Protein 5GOX (pdb70)

Secondary structure (DSSP, 8-state):
-HHHHHHHHHHHHHHHHHHHHHHHHHHHHHHHHHHHHHHHHHHHHHHHS--SSHHHHHHHHHHHHHHHHHHH--HHHHHHHHHHHHHHTTT---B-SSS--B-SSHHHHHHHHHHHHHHTTTHHHHHHHHHHHHHHHHHHHH--TT---HHHHHIIIIIHHHHHHHHHHHHHHHHHH-/-HHHHHHHHHHHHHHHHHHHHHHHHHHHHHHHHHHHHHHHHHHHHHHH-SSS-HHHHHHHHHHHHHHHHHHH--HHHHHHHHHHHHHHTTSS--B-SSS--B-SSHHHHHHHHHHHHHHTSSHHHHHHHHHHHHHHHHHHHH---S---HHHHHIIIIIHHHHHHHHHHHHHHHHHH-

Foldseek 3Di:
DVVVVVVVVVVVLVVLLVVLVVCLVVLVVVLVVLVVVLVVLVVVVCVLPVDPPPPVVLVVLVVVLVVLVVVLVLVVVLVVLVVQLCCLPVVVAQAGPPVRHGPPDVVVSVVVSVVSCVVCVCSVVVNVVSVVVSVVSVVSSVSCVSVVVVSSCCSPPPVNVVSVVVSVVSVVSNVVSD/DVVVVVVVVVVVLVVLLVVLVVVLVVLVVVLVVLVVVLVVLVVLVPVLDPDDDPVVRLVVLVVVLVVLVVVLVLVVLLVVLVVQLCCLPVNPACAGPPVRHHDPDVVSSVVVNVVSCVVNVCSVVVSVVSVVVSVVSVVSSVVVVSVVPVVSVCSVPPVSVVSVVVSVVSVVSNVVSD

InterPro domains:
  IPR004584 DNA repair protein Rad50, eukaryotes [TIGR00606] (2-1312)
  IPR013134 RAD50, zinc hook [PF04423] (660-712)
  IPR013134 RAD50, zinc hook [PS51131] (635-734)
  IPR027417 P-loop containing nucleoside triphosphate hydrolase [G3DSA:3.40.50.300] (3-313)
  IPR027417 P-loop containing nucleoside triphosphate hydrolase [G3DSA:3.40.50.300] (1032-1308)
  IPR027417 P-loop containing nucleoside triphosphate hydrolase [SSF52540] (3-317)
  IPR027417 P-loop containing nucleoside triphosphate hydrolase [SSF52540] (26-1276)
  IPR038729 Rad50/SbcC-type AAA domain [PF13476] (6-227)

Sequence (356 aa):
KEINQTRDRLAKLNKELASSEQNKNHINNELKRKEEQLSSYEDKLFDVCGSQDFESDLDRLKEEIEKSSKQRALAGATAVYSQFITQLTDENQSCCPVCQRVFQTEAELQEVISDLQSKLRLAPDKLKSTESELKKKEKRRDELGLVPRQSIIDLKEKEIPELRNKLQNVNRDIQRLKKEINQTRDRLAKLNKELASSEQNKNHINNELKRKEEQLSSYEDKLFDVCGSQDFESDLDRLKEEIEKSSKQRALAGATAVYSQFITQLTDENQSCCPVCQRVFQTEAELQEVISDLQSKLRLAPDKLKSTESELKKKEKRRDELGLVPRQSIIDLKEKEIPELRNKLQNVNRDIQRLK

Solvent-accessible surface area: 24529 Å² total

Organism: Homo sapiens (NCBI:txid9606)

Structure (mmCIF, N/CA/C/O backbone):
data_5GOX
#
_entry.id   5GOX
#
_cell.length_a   42.180
_cell.length_b   61.972
_cell.length_c   81.540
_cell.angle_alpha   90.00
_cell.angle_beta   99.75
_cell.angle_gamma   90.00
#
_symmetry.space_group_name_H-M   'P 1 21 1'
#
loop_
_entity.id
_entity.type
_entity.pdbx_description
1 polymer 'DNA repair protein RAD50'
2 non-polymer GLYCEROL
3 non-polymer 'ZINC ION'
4 water water
#
loop_
_atom_site.group_PDB
_atom_site.id
_atom_site.type_symbol
_atom_site.label_atom_id
_atom_site.label_alt_id
_atom_site.label_comp_id
_atom_site.label_asym_id
_atom_site.label_entity_id
_atom_site.label_seq_id
_atom_site.pdbx_PDB_ins_code
_atom_site.Cartn_x
_atom_site.Cartn_y
_atom_site.Cartn_z
_atom_site.occupancy
_atom_site.B_iso_or_equiv
_atom_site.auth_seq_id
_atom_site.auth_comp_id
_atom_site.auth_asym_id
_atom_site.auth_atom_id
_atom_site.pdbx_PDB_model_num
ATOM 1 N N . LYS A 1 5 ? -55.004 30.626 -1.956 1.00 132.39 585 LYS A N 1
ATOM 2 C CA . LYS A 1 5 ? -53.766 31.245 -1.494 1.00 141.96 585 LYS A CA 1
ATOM 3 C C . LYS A 1 5 ? -52.802 30.211 -0.895 1.00 131.20 585 LYS A C 1
ATOM 4 O O . LYS A 1 5 ? -51.660 30.541 -0.613 1.00 126.07 585 LYS A O 1
ATOM 10 N N . GLU A 1 6 ? -53.271 28.976 -0.692 1.00 125.61 586 GLU A N 1
ATOM 11 C CA . GLU A 1 6 ? -52.483 27.908 -0.045 1.00 119.81 586 GLU A CA 1
ATOM 12 C C . GLU A 1 6 ? -51.118 27.563 -0.698 1.00 116.81 586 GLU A C 1
ATOM 13 O O . GLU A 1 6 ? -50.101 27.465 0.005 1.00 115.54 586 GLU A O 1
ATOM 19 N N . ILE A 1 7 ? -51.102 27.332 -2.010 1.00 110.67 587 ILE A N 1
ATOM 20 C CA . ILE A 1 7 ? -49.861 27.093 -2.763 1.00 103.12 587 ILE A CA 1
ATOM 21 C C . ILE A 1 7 ? -48.892 28.283 -2.750 1.00 109.78 587 ILE A C 1
ATOM 22 O O . ILE A 1 7 ? -47.683 28.116 -2.628 1.00 89.17 587 ILE A O 1
ATOM 27 N N . ASN A 1 8 ? -49.439 29.484 -2.910 1.00 115.36 588 ASN A N 1
ATOM 28 C CA . ASN A 1 8 ? -48.643 30.703 -2.970 1.00 111.94 588 ASN A CA 1
ATOM 29 C C . ASN A 1 8 ? -47.887 30.921 -1.655 1.00 107.89 588 ASN A C 1
ATOM 30 O O . ASN A 1 8 ? -46.724 31.342 -1.647 1.00 105.11 588 ASN A O 1
ATOM 35 N N . GLN A 1 9 ? -48.565 30.624 -0.547 1.00 105.23 589 GLN A N 1
ATOM 36 C CA . GLN A 1 9 ? -47.989 30.693 0.797 1.00 101.42 589 GLN A CA 1
ATOM 37 C C . GLN A 1 9 ? -46.982 29.572 1.072 1.00 103.56 589 GLN A C 1
ATOM 38 O O . GLN A 1 9 ? -45.988 29.778 1.764 1.00 106.34 589 GLN A O 1
ATOM 44 N N . THR A 1 10 ? -47.270 28.374 0.576 1.00 101.82 590 THR A N 1
ATOM 45 C CA . THR A 1 10 ? -46.394 27.236 0.803 1.00 103.24 590 THR A CA 1
ATOM 46 C C . THR A 1 10 ? -45.081 27.412 0.053 1.00 103.11 590 THR A C 1
ATOM 47 O O . THR A 1 10 ? -44.027 27.032 0.553 1.00 105.06 590 THR A O 1
ATOM 51 N N . ARG A 1 11 ? -45.118 28.038 -1.117 1.00 108.44 591 ARG A N 1
ATOM 52 C CA . ARG A 1 11 ? -43.868 28.399 -1.788 1.00 115.87 591 ARG A CA 1
ATOM 53 C C . ARG A 1 11 ? -43.121 29.460 -0.967 1.00 112.61 591 ARG A C 1
ATOM 54 O O . ARG A 1 11 ? -41.889 29.521 -0.967 1.00 106.73 591 ARG A O 1
ATOM 62 N N . ASP A 1 12 ? -43.889 30.292 -0.275 1.00 111.20 592 ASP A N 1
ATOM 63 C CA . ASP A 1 12 ? -43.364 31.392 0.510 1.00 112.69 592 ASP A CA 1
ATOM 64 C C . ASP A 1 12 ? -42.582 30.865 1.715 1.00 121.72 592 ASP A C 1
ATOM 65 O O . ASP A 1 12 ? -41.428 31.249 1.933 1.00 127.59 592 ASP A O 1
ATOM 70 N N . ARG A 1 13 ? -43.206 29.968 2.477 1.00 122.13 593 ARG A N 1
ATOM 71 C CA . ARG A 1 13 ? -42.527 29.302 3.584 1.00 110.12 593 ARG A CA 1
ATOM 72 C C . ARG A 1 13 ? -41.244 28.680 3.064 1.00 97.03 593 ARG A C 1
ATOM 73 O O . ARG A 1 13 ? -40.192 28.842 3.654 1.00 105.83 593 ARG A O 1
ATOM 81 N N . LEU A 1 14 ? -41.317 28.039 1.908 1.00 90.41 594 LEU A N 1
ATOM 82 C CA . LEU A 1 14 ? -40.157 27.384 1.323 1.00 97.97 594 LEU A CA 1
ATOM 83 C C . LEU A 1 14 ? -39.031 28.352 0.985 1.00 102.31 594 LEU A C 1
ATOM 84 O O . LEU A 1 14 ? -37.862 28.030 1.171 1.00 109.85 594 LEU A O 1
ATOM 89 N N . ALA A 1 15 ? -39.376 29.532 0.481 1.00 97.66 595 ALA A N 1
ATOM 90 C CA . ALA A 1 15 ? -38.351 30.519 0.121 1.00 94.78 595 ALA A CA 1
ATOM 91 C C . ALA A 1 15 ? -37.615 31.029 1.338 1.00 92.40 595 ALA A C 1
ATOM 92 O O . ALA A 1 15 ? -36.386 31.079 1.344 1.00 87.18 595 ALA A O 1
ATOM 94 N N . LYS A 1 16 ? -38.371 31.416 2.363 1.00 98.87 596 LYS A N 1
ATOM 95 C CA . LYS A 1 16 ? -37.787 31.902 3.616 1.00 98.42 596 LYS A CA 1
ATOM 96 C C . LYS A 1 16 ? -36.874 30.877 4.279 1.00 92.30 596 LYS A C 1
ATOM 97 O O . LYS A 1 16 ? -35.814 31.226 4.796 1.00 103.55 596 LYS A O 1
ATOM 103 N N . LEU A 1 17 ? -37.311 29.622 4.286 1.00 90.08 597 LEU A N 1
ATOM 104 C CA . LEU A 1 17 ? -36.563 28.525 4.880 1.00 93.01 597 LEU A CA 1
ATOM 105 C C . LEU A 1 17 ? -35.272 28.278 4.121 1.00 102.42 597 LEU A C 1
ATOM 106 O O . LEU A 1 17 ? -34.201 28.031 4.715 1.00 100.62 597 LEU A O 1
ATOM 111 N N . ASN A 1 18 ? -35.376 28.378 2.801 1.00 95.96 598 ASN A N 1
ATOM 112 C CA . ASN A 1 18 ? -34.212 28.245 1.943 1.00 97.01 598 ASN A CA 1
ATOM 113 C C . ASN A 1 18 ? -33.215 29.397 2.146 1.00 88.90 598 ASN A C 1
ATOM 114 O O . ASN A 1 18 ? -31.998 29.214 2.034 1.00 86.33 598 ASN A O 1
ATOM 119 N N . LYS A 1 19 ? -33.757 30.589 2.384 1.00 92.10 599 LYS A N 1
ATOM 120 C CA . LYS A 1 19 ? -32.972 31.783 2.649 1.00 102.03 599 LYS A CA 1
ATOM 121 C C . LYS A 1 19 ? -32.350 31.717 4.046 1.00 104.77 599 LYS A C 1
ATOM 122 O O . LYS A 1 19 ? -31.277 32.267 4.261 1.00 102.23 599 LYS A O 1
ATOM 128 N N . GLU A 1 20 ? -33.033 31.060 4.988 1.00 107.69 600 GLU A N 1
ATOM 129 C CA . GLU A 1 20 ? -32.454 30.803 6.312 1.00 110.92 600 GLU A CA 1
ATOM 130 C C . GLU A 1 20 ? -31.299 29.810 6.216 1.00 105.63 600 GLU A C 1
ATOM 131 O O . GLU A 1 20 ? -30.228 30.040 6.780 1.00 107.89 600 GLU A O 1
ATOM 137 N N . LEU A 1 21 ? -31.520 28.704 5.509 1.00 94.19 601 LEU A N 1
ATOM 138 C CA . LEU A 1 21 ? -30.474 27.700 5.345 1.00 94.48 601 LEU A CA 1
ATOM 139 C C . LEU A 1 21 ? -29.261 28.243 4.611 1.00 96.51 601 LEU A C 1
ATOM 140 O O . LEU A 1 21 ? -28.123 27.927 4.973 1.00 92.53 601 LEU A O 1
ATOM 145 N N . ALA A 1 22 ? -29.495 29.051 3.578 1.00 93.77 602 ALA A N 1
ATOM 146 C CA . ALA A 1 22 ? -28.378 29.623 2.820 1.00 94.41 602 ALA A CA 1
ATOM 147 C C . ALA A 1 22 ? -27.484 30.495 3.693 1.00 91.89 602 ALA A C 1
ATOM 148 O O . ALA A 1 22 ? -26.253 30.438 3.585 1.00 85.68 602 ALA A O 1
ATOM 150 N N . SER A 1 23 ? -28.099 31.319 4.539 1.00 92.17 603 SER A N 1
ATOM 151 C CA . SER A 1 23 ? -27.327 32.213 5.395 1.00 98.14 603 SER A CA 1
ATOM 152 C C . SER A 1 23 ? -26.694 31.451 6.566 1.00 99.92 603 SER A C 1
ATOM 153 O O . SER A 1 23 ? -25.582 31.763 6.985 1.00 103.71 603 SER A O 1
ATOM 156 N N . SER A 1 24 ? -27.398 30.441 7.073 1.00 96.81 604 SER A N 1
ATOM 157 C CA . SER A 1 24 ? -26.860 29.552 8.093 1.00 87.41 604 SER A CA 1
ATOM 158 C C . SER A 1 24 ? -25.672 28.768 7.570 1.00 96.33 604 SER A C 1
ATOM 159 O O . SER A 1 24 ? -24.618 28.706 8.221 1.00 104.54 604 SER A O 1
ATOM 162 N N . GLU A 1 25 ? -25.834 28.184 6.384 1.00 92.03 605 GLU A N 1
ATOM 163 C CA . GLU A 1 25 ? -24.766 27.396 5.786 1.00 99.95 605 GLU A CA 1
ATOM 164 C C . GLU A 1 25 ? -23.518 28.268 5.645 1.00 107.30 605 GLU A C 1
ATOM 165 O O . GLU A 1 25 ? -22.391 27.816 5.897 1.00 95.82 605 GLU A O 1
ATOM 171 N N . GLN A 1 26 ? -23.749 29.532 5.286 1.00 116.30 606 GLN A N 1
ATOM 172 C CA . GLN A 1 26 ? -22.703 30.544 5.166 1.00 118.61 606 GLN A CA 1
ATOM 173 C C . GLN A 1 26 ? -21.960 30.708 6.471 1.00 110.27 606 GLN A C 1
ATOM 174 O O . GLN A 1 26 ? -20.724 30.752 6.489 1.00 108.22 606 GLN A O 1
ATOM 180 N N . ASN A 1 27 ? -22.713 30.841 7.558 1.00 104.05 607 ASN A N 1
ATOM 181 C CA . ASN A 1 27 ? -22.077 30.965 8.855 1.00 97.98 607 ASN A CA 1
ATOM 182 C C . ASN A 1 27 ? -21.196 29.781 9.112 1.00 84.08 607 ASN A C 1
ATOM 183 O O . ASN A 1 27 ? -20.035 29.970 9.401 1.00 82.09 607 ASN A O 1
ATOM 188 N N . LYS A 1 28 ? -21.719 28.572 8.921 1.00 81.49 608 LYS A N 1
ATOM 189 C CA . LYS A 1 28 ? -20.950 27.351 9.183 1.00 85.83 608 LYS A CA 1
ATOM 190 C C . LYS A 1 28 ? -19.603 27.375 8.486 1.00 93.45 608 LYS A C 1
ATOM 191 O O . LYS A 1 28 ? -18.609 27.000 9.089 1.00 102.62 608 LYS A O 1
ATOM 197 N N . ASN A 1 29 ? -19.565 27.843 7.241 1.00 88.50 609 ASN A N 1
ATOM 198 C CA . ASN A 1 29 ? -18.308 27.979 6.510 1.00 91.82 609 ASN A CA 1
ATOM 199 C C . ASN A 1 29 ? -17.385 29.054 7.087 1.00 92.28 609 ASN A C 1
ATOM 200 O O . ASN A 1 29 ? -16.183 28.827 7.263 1.00 80.04 609 ASN A O 1
ATOM 205 N N . HIS A 1 30 ? -17.947 30.237 7.328 1.00 98.46 610 HIS A N 1
ATOM 206 C CA . HIS A 1 30 ? -17.198 31.343 7.908 1.00 104.04 610 HIS A CA 1
ATOM 207 C C . HIS A 1 30 ? -16.619 30.977 9.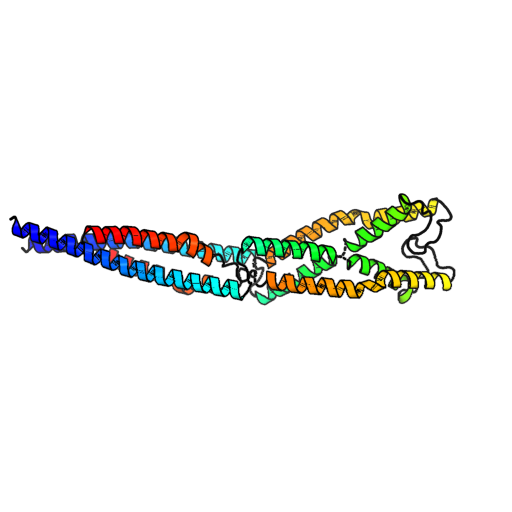275 1.00 103.67 610 HIS A C 1
ATOM 208 O O . HIS A 1 30 ? -15.430 31.197 9.559 1.00 97.86 610 HIS A O 1
ATOM 215 N N . ILE A 1 31 ? -17.485 30.420 10.114 1.00 99.29 611 ILE A N 1
ATOM 216 C CA . ILE A 1 31 ? -17.121 29.985 11.443 1.00 90.46 611 ILE A CA 1
ATOM 217 C C . ILE A 1 31 ? -16.099 28.855 11.374 1.00 97.17 611 ILE A C 1
ATOM 218 O O . ILE A 1 31 ? -15.071 28.893 12.060 1.00 96.79 611 ILE A O 1
ATOM 223 N N . ASN A 1 32 ? -16.368 27.863 10.531 1.00 96.73 612 ASN A N 1
ATOM 224 C CA . ASN A 1 32 ? -15.458 26.738 10.393 1.00 100.28 612 ASN A CA 1
ATOM 225 C C . ASN A 1 32 ? -14.050 27.178 9.976 1.00 105.70 612 ASN A C 1
ATOM 226 O O . ASN A 1 32 ? -13.061 26.679 10.497 1.00 102.08 612 ASN A O 1
ATOM 231 N N . ASN A 1 33 ? -13.969 28.125 9.044 1.00 105.74 613 ASN A N 1
ATOM 232 C CA . ASN A 1 33 ? -12.683 28.615 8.565 1.00 99.75 613 ASN A CA 1
ATOM 233 C C . ASN A 1 33 ? -11.980 29.428 9.649 1.00 95.88 613 ASN A C 1
ATOM 234 O O . ASN A 1 33 ? -10.762 29.544 9.660 1.00 75.81 613 ASN A O 1
ATOM 239 N N . GLU A 1 34 ? -12.760 30.038 10.529 1.00 92.02 614 GLU A N 1
ATOM 240 C CA . GLU A 1 34 ? -12.202 30.769 11.650 1.00 90.80 614 GLU A CA 1
ATOM 241 C C . GLU A 1 34 ? -11.600 29.798 12.662 1.00 90.25 614 GLU A C 1
ATOM 242 O O . GLU A 1 34 ? -10.455 29.959 13.079 1.00 90.99 614 GLU A O 1
ATOM 248 N N . LEU A 1 35 ? -12.361 28.760 12.999 1.00 87.81 615 LEU A N 1
ATOM 249 C CA . LEU A 1 35 ? -11.906 27.692 13.879 1.00 78.84 615 LEU A CA 1
ATOM 250 C C . LEU A 1 35 ? -10.671 26.987 13.313 1.00 84.54 615 LEU A C 1
ATOM 251 O O . LEU A 1 35 ? -9.724 26.698 14.054 1.00 89.47 615 LEU A O 1
ATOM 256 N N . LYS A 1 36 ? -10.667 26.709 12.013 1.00 81.20 616 LYS A N 1
ATOM 257 C CA . LYS A 1 36 ? -9.506 26.072 11.399 1.00 83.69 616 LYS A CA 1
ATOM 258 C C . LYS A 1 36 ? -8.218 26.874 11.625 1.00 83.47 616 LYS A C 1
ATOM 259 O O . LYS A 1 36 ? -7.171 26.291 11.907 1.00 81.96 616 LYS A O 1
ATOM 265 N N . ARG A 1 37 ? -8.297 28.199 11.509 1.00 84.46 617 ARG A N 1
ATOM 266 C CA . ARG A 1 37 ? -7.114 29.044 11.658 1.00 83.63 617 ARG A CA 1
ATOM 267 C C . ARG A 1 37 ? -6.661 29.159 13.111 1.00 84.63 617 ARG A C 1
ATOM 268 O O . ARG A 1 37 ? -5.478 29.068 13.392 1.00 84.03 617 ARG A O 1
ATOM 276 N N . LYS A 1 38 ? -7.608 29.343 14.029 1.00 86.87 618 LYS A N 1
ATOM 277 C CA . LYS A 1 38 ? -7.297 29.478 15.451 1.00 82.04 618 LYS A CA 1
ATOM 278 C C . LYS A 1 38 ? -6.620 28.206 15.960 1.00 82.42 618 LYS A C 1
ATOM 279 O O . LYS A 1 38 ? -5.694 28.265 16.763 1.00 85.33 618 LYS A O 1
ATOM 285 N N . GLU A 1 39 ? -7.094 27.064 15.470 1.00 78.53 619 GLU A N 1
ATOM 286 C CA . GLU A 1 39 ? -6.562 25.761 15.835 1.00 76.85 619 GLU A CA 1
ATOM 287 C C . GLU A 1 39 ? -5.161 25.555 15.302 1.00 79.69 619 GLU A C 1
ATOM 288 O O . GLU A 1 39 ? -4.332 24.956 15.984 1.00 81.93 619 GLU A O 1
ATOM 294 N N . GLU A 1 40 ? -4.912 26.013 14.076 1.00 78.16 620 GLU A N 1
ATOM 295 C CA . GLU A 1 40 ? -3.573 25.920 13.500 1.00 75.44 620 GLU A CA 1
ATOM 296 C C . GLU A 1 40 ? -2.628 26.805 14.282 1.00 72.13 620 GLU A C 1
ATOM 297 O O . GLU A 1 40 ? -1.539 26.389 14.677 1.00 75.43 620 GLU A O 1
ATOM 303 N N . GLN A 1 41 ? -3.094 28.023 14.527 1.00 72.53 621 GLN A N 1
ATOM 304 C CA . GLN A 1 41 ? -2.348 29.030 15.243 1.00 71.78 621 GLN A CA 1
ATOM 305 C C . GLN A 1 41 ? -1.955 28.536 16.638 1.00 75.55 621 GLN A C 1
ATOM 306 O O . GLN A 1 41 ? -0.798 28.659 17.049 1.00 79.01 621 GLN A O 1
ATOM 312 N N . LEU A 1 42 ? -2.920 27.951 17.338 1.00 74.86 622 LEU A N 1
ATOM 313 C CA . LEU A 1 42 ? -2.689 27.389 18.657 1.00 69.83 622 LEU A CA 1
ATOM 314 C C . LEU A 1 42 ? -1.695 26.262 18.518 1.00 76.75 622 LEU A C 1
ATOM 315 O O . LEU A 1 42 ? -0.735 26.158 19.294 1.00 77.87 622 LEU A O 1
ATOM 320 N N . SER A 1 43 ? -1.927 25.429 17.507 1.00 67.97 623 SER A N 1
ATOM 321 C CA . SER A 1 43 ? -1.072 24.279 17.294 1.00 71.69 623 SER A CA 1
ATOM 322 C C . SER A 1 43 ? 0.379 24.696 17.093 1.00 66.66 623 SER A C 1
ATOM 323 O O . SER A 1 43 ? 1.269 24.059 17.631 1.00 66.45 623 SER A O 1
ATOM 326 N N . SER A 1 44 ? 0.614 25.768 16.340 1.00 66.97 624 SER A N 1
ATOM 327 C CA . SER A 1 44 ? 1.979 26.238 16.121 1.00 77.95 624 SER A CA 1
ATOM 328 C C . SER A 1 44 ? 2.644 26.814 17.358 1.00 74.91 624 SER A C 1
ATOM 329 O O . SER A 1 44 ? 3.844 26.642 17.532 1.00 76.00 624 SER A O 1
ATOM 332 N N . TYR A 1 45 ? 1.873 27.521 18.181 1.00 78.46 625 TYR A N 1
ATOM 333 C CA . TYR A 1 45 ? 2.399 28.141 19.393 1.00 71.71 625 TYR A CA 1
ATOM 334 C C . TYR A 1 45 ? 2.821 27.086 20.376 1.00 71.83 625 TYR A C 1
ATOM 335 O O . TYR A 1 45 ? 3.822 27.233 21.060 1.00 68.59 625 TYR A O 1
ATOM 344 N N . GLU A 1 46 ? 2.041 26.021 20.443 1.00 69.15 626 GLU A N 1
ATOM 345 C CA . GLU A 1 46 ? 2.328 24.927 21.344 1.00 71.24 626 GLU A CA 1
ATOM 346 C C . GLU A 1 46 ? 3.569 24.146 20.915 1.00 77.31 626 GLU A C 1
ATOM 347 O O . GLU A 1 46 ? 4.337 23.697 21.756 1.00 70.58 626 GLU A O 1
ATOM 353 N N . ASP A 1 47 ? 3.755 23.998 19.607 1.00 73.80 627 ASP A N 1
ATOM 354 C CA . ASP A 1 47 ? 4.930 23.332 19.072 1.00 69.73 627 ASP A CA 1
ATOM 355 C C . ASP A 1 47 ? 6.171 24.163 19.348 1.00 75.52 627 ASP A C 1
ATOM 356 O O . ASP A 1 47 ? 7.214 23.627 19.721 1.00 65.36 627 ASP A O 1
ATOM 361 N N . LYS A 1 48 ? 6.050 25.475 19.154 1.00 71.64 628 LYS A N 1
ATOM 362 C CA . LYS A 1 48 ? 7.170 26.387 19.317 1.00 73.03 628 LYS A CA 1
ATOM 363 C C . LYS A 1 48 ? 7.626 26.467 20.760 1.00 75.89 628 LYS A C 1
ATOM 364 O O . LYS A 1 48 ? 8.811 26.294 21.048 1.00 81.28 628 LYS A O 1
ATOM 370 N N . LEU A 1 49 ? 6.669 26.679 21.660 1.00 72.21 629 LEU A N 1
ATOM 371 C CA . LEU A 1 49 ? 6.943 26.771 23.083 1.00 68.24 629 LEU A CA 1
ATOM 372 C C . LEU A 1 49 ? 7.606 25.520 23.559 1.00 68.11 629 LEU A C 1
ATOM 373 O O . LEU A 1 49 ? 8.629 25.573 24.239 1.00 69.25 629 LEU A O 1
ATOM 378 N N . PHE A 1 50 ? 7.086 24.392 23.124 1.00 65.17 630 PHE A N 1
ATOM 379 C CA . PHE A 1 50 ? 7.666 23.151 23.551 1.00 65.45 630 PHE A CA 1
ATOM 380 C C . PHE A 1 50 ? 9.065 22.932 22.947 1.00 75.70 630 PHE A C 1
ATOM 381 O O . PHE A 1 50 ? 9.912 22.326 23.582 1.00 75.69 630 PHE A O 1
ATOM 389 N N . ASP A 1 51 ? 9.298 23.387 21.721 1.00 74.64 631 ASP A N 1
ATOM 390 C CA . ASP A 1 51 ? 10.606 23.229 21.093 1.00 70.39 631 ASP A CA 1
ATOM 391 C C . ASP A 1 51 ? 11.669 24.102 21.777 1.00 72.24 631 ASP A C 1
ATOM 392 O O . ASP A 1 51 ? 12.855 23.781 21.745 1.00 68.84 631 ASP A O 1
ATOM 397 N N . VAL A 1 52 ? 11.258 25.211 22.384 1.00 70.05 632 VAL A N 1
ATOM 398 C CA . VAL A 1 52 ? 12.241 26.118 22.935 1.00 71.60 632 VAL A CA 1
ATOM 399 C C . VAL A 1 52 ? 12.602 25.682 24.379 1.00 87.83 632 VAL A C 1
ATOM 400 O O . VAL A 1 52 ? 13.757 25.406 24.700 1.00 78.26 632 VAL A O 1
ATOM 404 N N . CYS A 1 53 ? 11.577 25.556 25.210 1.00 87.18 633 CYS A N 1
ATOM 405 C CA . CYS A 1 53 ? 11.659 25.003 26.551 1.00 81.57 633 CYS A CA 1
ATOM 406 C C . CYS A 1 53 ? 10.794 23.777 26.451 1.00 92.07 633 CYS A C 1
ATOM 407 O O . CYS A 1 53 ? 9.742 23.829 25.829 1.00 114.98 633 CYS A O 1
ATOM 410 N N . GLY A 1 54 ? 11.196 22.657 27.004 1.00 78.27 634 GLY A N 1
ATOM 411 C CA . GLY A 1 54 ? 10.341 21.490 26.864 1.00 62.37 634 GLY A CA 1
ATOM 412 C C . GLY A 1 54 ? 9.393 21.481 28.048 1.00 63.76 634 GLY A C 1
ATOM 413 O O . GLY A 1 54 ? 9.368 20.540 28.817 1.00 70.69 634 GLY A O 1
ATOM 414 N N . SER A 1 55 ? 8.558 22.504 28.169 1.00 65.87 635 SER A N 1
ATOM 415 C CA . SER A 1 55 ? 7.668 22.575 29.321 1.00 63.36 635 SER A CA 1
ATOM 416 C C . SER A 1 55 ? 6.182 22.321 28.953 1.00 70.76 635 SER A C 1
ATOM 417 O O . SER A 1 55 ? 5.626 22.908 28.012 1.00 71.37 635 SER A O 1
ATOM 420 N N . GLN A 1 56 ? 5.585 21.400 29.708 1.00 68.01 636 GLN A N 1
ATOM 421 C CA . GLN A 1 56 ? 4.182 21.043 29.611 1.00 70.26 636 GLN A CA 1
ATOM 422 C C . GLN A 1 56 ? 3.313 21.713 30.699 1.00 78.95 636 GLN A C 1
ATOM 423 O O . GLN A 1 56 ? 2.078 21.694 30.614 1.00 95.29 636 GLN A O 1
ATOM 429 N N . ASP A 1 57 ? 3.946 22.204 31.759 1.00 68.29 637 ASP A N 1
ATOM 430 C CA . ASP A 1 57 ? 3.290 23.075 32.743 1.00 72.03 637 ASP A CA 1
ATOM 431 C C . ASP A 1 57 ? 4.066 24.380 32.821 1.00 75.32 637 ASP A C 1
ATOM 432 O O . ASP A 1 57 ? 5.074 24.440 33.541 1.00 71.68 637 ASP A O 1
ATOM 437 N N . PHE A 1 58 ? 3.594 25.444 32.178 1.00 70.07 638 PHE A N 1
ATOM 438 C CA . PHE A 1 58 ? 4.450 26.630 32.026 1.00 67.81 638 PHE A CA 1
ATOM 439 C C . PHE A 1 58 ? 4.680 27.523 33.268 1.00 63.98 638 PHE A C 1
ATOM 440 O O . PHE A 1 58 ? 5.835 27.858 33.610 1.00 47.65 638 PHE A O 1
ATOM 448 N N . GLU A 1 59 ? 3.597 27.921 33.928 1.00 59.63 639 GLU A N 1
ATOM 449 C CA . GLU A 1 59 ? 3.725 28.851 35.024 1.00 55.08 639 GLU A CA 1
ATOM 450 C C . GLU A 1 59 ? 4.463 28.219 36.210 1.00 74.24 639 GLU A C 1
ATOM 451 O O . GLU A 1 59 ? 5.271 28.875 36.865 1.00 77.20 639 GLU A O 1
ATOM 457 N N . SER A 1 60 ? 4.220 26.933 36.446 1.00 71.48 640 SER A N 1
ATOM 458 C CA . SER A 1 60 ? 4.855 26.222 37.545 1.00 66.80 640 SER A CA 1
ATOM 459 C C . SER A 1 60 ? 6.319 25.933 37.311 1.00 63.20 640 SER A C 1
ATOM 460 O O . SER A 1 60 ? 7.108 26.052 38.224 1.00 60.31 640 SER A O 1
ATOM 463 N N . ASP A 1 61 ? 6.666 25.490 36.108 1.00 58.00 641 ASP A N 1
ATOM 464 C CA . ASP A 1 61 ? 8.046 25.258 35.753 1.00 53.48 641 ASP A CA 1
ATOM 465 C C . ASP A 1 61 ? 8.876 26.544 35.838 1.00 66.20 641 ASP A C 1
ATOM 466 O O . ASP A 1 61 ? 9.987 26.557 36.363 1.00 61.44 641 ASP A O 1
ATOM 471 N N . LEU A 1 62 ? 8.329 27.622 35.299 1.00 62.80 642 LEU A N 1
ATOM 472 C CA . LEU A 1 62 ? 8.992 28.904 35.358 1.00 58.04 642 LEU A CA 1
ATOM 473 C C . LEU A 1 62 ? 9.134 29.391 36.789 1.00 59.99 642 LEU A C 1
ATOM 474 O O . LEU A 1 62 ? 10.176 29.942 37.154 1.00 61.34 642 LEU A O 1
ATOM 479 N N . ASP A 1 63 ? 8.096 29.231 37.602 1.00 51.55 643 ASP A N 1
ATOM 480 C CA . ASP A 1 63 ? 8.192 29.679 38.993 1.00 46.73 643 ASP A CA 1
ATOM 481 C C . ASP A 1 63 ? 9.271 28.867 39.738 1.00 74.05 643 ASP A C 1
ATOM 482 O O . ASP A 1 63 ? 10.053 29.433 40.508 1.00 57.97 643 ASP A O 1
ATOM 487 N N . ARG A 1 64 ? 9.320 27.554 39.495 1.00 75.26 644 ARG A N 1
ATOM 488 C CA . ARG A 1 64 ? 10.276 26.672 40.180 1.00 69.67 644 ARG A CA 1
ATOM 489 C C . ARG A 1 64 ? 11.712 26.940 39.756 1.00 64.28 644 ARG A C 1
ATOM 490 O O . ARG A 1 64 ? 12.628 26.954 40.571 1.00 65.15 644 ARG A O 1
ATOM 498 N N . LEU A 1 65 ? 11.892 27.215 38.478 1.00 57.57 645 LEU A N 1
ATOM 499 C CA . LEU A 1 65 ? 13.188 27.588 37.945 1.00 56.86 645 LEU A CA 1
ATOM 500 C C . LEU A 1 65 ? 13.662 28.870 38.614 1.00 64.41 645 LEU A C 1
ATOM 501 O O . LEU A 1 65 ? 14.817 28.995 39.054 1.00 58.09 645 LEU A O 1
ATOM 506 N N . LYS A 1 66 ? 12.737 29.805 38.755 1.00 55.82 646 LYS A N 1
ATOM 507 C CA . LYS A 1 66 ? 13.067 31.035 39.439 1.00 54.82 646 LYS A CA 1
ATOM 508 C C . LYS A 1 66 ? 13.484 30.773 40.894 1.00 61.46 646 LYS A C 1
ATOM 509 O O . LYS A 1 66 ? 14.386 31.424 41.410 1.00 59.70 646 LYS A O 1
ATOM 515 N N . GLU A 1 67 ? 12.793 29.857 41.570 1.00 59.10 647 GLU A N 1
ATOM 516 C CA . GLU A 1 67 ? 13.149 29.549 42.943 1.00 67.43 647 GLU A CA 1
ATOM 517 C C . GLU A 1 67 ? 14.538 28.938 43.034 1.00 69.08 647 GLU A C 1
ATOM 518 O O . GLU A 1 67 ? 15.325 29.311 43.898 1.00 81.46 647 GLU A O 1
ATOM 524 N N . GLU A 1 68 ? 14.846 28.029 42.119 1.00 65.85 648 GLU A N 1
ATOM 525 C CA . GLU A 1 68 ? 16.156 27.400 42.086 1.00 63.48 648 GLU A CA 1
ATOM 526 C C . GLU A 1 68 ? 17.225 28.452 41.842 1.00 62.60 648 GLU A C 1
ATOM 527 O O . GLU A 1 68 ? 18.287 28.400 42.448 1.00 61.01 648 GLU A O 1
ATOM 533 N N . ILE A 1 69 ? 16.937 29.414 40.972 1.00 55.77 649 ILE A N 1
ATOM 534 C CA . ILE A 1 69 ? 17.908 30.448 40.648 1.00 49.33 649 ILE A CA 1
ATOM 535 C C . ILE A 1 69 ? 18.166 31.258 41.910 1.00 62.27 649 ILE A C 1
ATOM 536 O O . ILE A 1 69 ? 19.303 31.630 42.206 1.00 60.00 649 ILE A O 1
ATOM 541 N N . GLU A 1 70 ? 17.115 31.471 42.689 1.00 56.17 650 GLU A N 1
ATOM 542 C CA . GLU A 1 70 ? 17.239 32.197 43.936 1.00 52.27 650 GLU A CA 1
ATOM 543 C C . GLU A 1 70 ? 18.113 31.456 44.983 1.00 77.40 650 GLU A C 1
ATOM 544 O O . GLU A 1 70 ? 18.952 32.082 45.665 1.00 53.33 650 GLU A O 1
ATOM 550 N N . LYS A 1 71 ? 17.917 30.141 45.121 1.00 73.92 651 LYS A N 1
ATOM 551 C CA . LYS A 1 71 ? 18.677 29.338 46.098 1.00 76.48 651 LYS A CA 1
ATOM 552 C C . LYS A 1 71 ? 20.153 29.248 45.701 1.00 75.43 651 LYS A C 1
ATOM 553 O O . LYS A 1 71 ? 21.039 29.490 46.519 1.00 83.06 651 LYS A O 1
ATOM 559 N N . SER A 1 72 ? 20.392 28.936 44.432 1.00 62.69 652 SER A N 1
ATOM 560 C CA . SER A 1 72 ? 21.721 28.824 43.889 1.00 58.78 652 SER A CA 1
ATOM 561 C C . SER A 1 72 ? 22.478 30.149 43.991 1.00 64.99 652 SER A C 1
ATOM 562 O O . SER A 1 72 ? 23.670 30.175 44.273 1.00 66.07 652 SER A O 1
ATOM 565 N N . SER A 1 73 ? 21.791 31.258 43.775 1.00 58.98 653 SER A N 1
ATOM 566 C CA . SER A 1 73 ? 22.496 32.524 43.727 1.00 61.69 653 SER A CA 1
ATOM 567 C C . SER A 1 73 ? 22.840 32.985 45.138 1.00 62.19 653 SER A C 1
ATOM 568 O O . SER A 1 73 ? 23.823 33.679 45.345 1.00 61.22 653 SER A O 1
ATOM 571 N N . LYS A 1 74 ? 21.966 32.633 46.075 1.00 55.10 654 LYS A N 1
ATOM 572 C CA . LYS A 1 74 ? 22.105 32.879 47.493 1.00 54.72 654 LYS A CA 1
ATOM 573 C C . LYS A 1 74 ? 23.275 32.068 48.034 1.00 72.93 654 LYS A C 1
ATOM 574 O O . LYS A 1 74 ? 24.070 32.553 48.849 1.00 70.71 654 LYS A O 1
ATOM 580 N N . GLN A 1 75 ? 23.391 30.834 47.546 1.00 66.67 655 GLN A N 1
ATOM 581 C CA . GLN A 1 75 ? 24.480 29.963 47.958 1.00 69.24 655 GLN A CA 1
ATOM 582 C C . GLN A 1 75 ? 25.821 30.531 47.519 1.00 67.20 655 GLN A C 1
ATOM 583 O O . GLN A 1 75 ? 26.703 30.778 48.327 1.00 65.31 655 GLN A O 1
ATOM 589 N N . ARG A 1 76 ? 25.917 30.812 46.232 1.00 58.90 656 ARG A N 1
ATOM 590 C CA . ARG A 1 76 ? 27.104 31.353 45.629 1.00 55.30 656 ARG A CA 1
ATOM 591 C C . ARG A 1 76 ? 27.468 32.702 46.235 1.00 70.68 656 ARG A C 1
ATOM 592 O O . ARG A 1 76 ? 28.655 33.027 46.391 1.00 72.82 656 ARG A O 1
ATOM 600 N N . ALA A 1 77 ? 26.457 33.490 46.579 1.00 65.50 657 ALA A N 1
ATOM 601 C CA . ALA A 1 77 ? 26.714 34.801 47.186 1.00 60.72 657 ALA A CA 1
ATOM 602 C C . ALA A 1 77 ? 27.545 34.653 48.462 1.00 66.72 657 ALA A C 1
ATOM 603 O O . ALA A 1 77 ? 28.447 35.445 48.724 1.00 65.61 657 ALA A O 1
ATOM 613 N N . LEU A 1 79 ? 29.321 31.926 49.552 1.00 65.75 659 LEU A N 1
ATOM 614 C CA . LEU A 1 79 ? 30.601 31.404 49.111 1.00 58.04 659 LEU A CA 1
ATOM 615 C C . LEU A 1 79 ? 31.577 32.466 48.594 1.00 55.03 659 LEU A C 1
ATOM 616 O O . LEU A 1 79 ? 32.749 32.491 48.993 1.00 72.68 659 LEU A O 1
ATOM 621 N N . ALA A 1 80 ? 31.114 33.316 47.693 1.00 55.82 660 ALA A N 1
ATOM 622 C CA . ALA A 1 80 ? 31.969 34.333 47.092 1.00 57.37 660 ALA A CA 1
ATOM 623 C C . ALA A 1 80 ? 32.386 35.394 48.103 1.00 68.96 660 ALA A C 1
ATOM 624 O O . ALA A 1 80 ? 33.516 35.873 48.075 1.00 70.52 660 ALA A O 1
ATOM 626 N N . GLY A 1 81 ? 31.432 35.817 48.926 1.00 68.96 661 GLY A N 1
ATOM 627 C CA . GLY A 1 81 ? 31.668 36.816 49.945 1.00 64.79 661 GLY A CA 1
ATOM 628 C C . GLY A 1 81 ? 32.707 36.312 50.933 1.00 67.77 661 GLY A C 1
ATOM 629 O O . GLY A 1 81 ? 33.714 36.985 51.239 1.00 56.19 661 GLY A O 1
ATOM 630 N N . ALA A 1 82 ? 32.484 35.093 51.396 1.00 62.35 662 ALA A N 1
ATOM 631 C CA . ALA A 1 82 ? 33.319 34.524 52.425 1.00 69.00 662 ALA A CA 1
ATOM 632 C C . ALA A 1 82 ? 34.740 34.392 51.876 1.00 81.11 662 ALA A C 1
ATOM 633 O O . ALA A 1 82 ? 35.713 34.734 52.552 1.00 86.00 662 ALA A O 1
ATOM 635 N N . THR A 1 83 ? 34.836 33.962 50.622 1.00 75.67 663 THR A N 1
ATOM 636 C CA . THR A 1 83 ? 36.107 33.880 49.917 1.00 72.31 663 THR A CA 1
ATOM 637 C C . THR A 1 83 ? 36.767 35.260 49.871 1.00 74.40 663 THR A C 1
ATOM 638 O O . THR A 1 83 ? 37.963 35.419 50.189 1.00 79.10 663 THR A O 1
ATOM 642 N N . ALA A 1 84 ? 35.981 36.268 49.515 1.00 57.50 664 ALA A N 1
ATOM 643 C CA . ALA A 1 84 ? 36.516 37.622 49.446 1.00 59.26 664 ALA A CA 1
ATOM 644 C C . ALA A 1 84 ? 37.075 38.096 50.790 1.00 67.84 664 ALA A C 1
ATOM 645 O O . ALA A 1 84 ? 38.042 38.841 50.831 1.00 59.87 664 ALA A O 1
ATOM 647 N N . VAL A 1 85 ? 36.414 37.721 51.878 1.00 60.97 665 VAL A N 1
ATOM 648 C CA . VAL A 1 85 ? 36.790 38.191 53.185 1.00 65.22 665 VAL A CA 1
ATOM 649 C C . VAL A 1 85 ? 38.186 37.659 53.530 1.00 77.19 665 VAL A C 1
ATOM 650 O O . VAL A 1 85 ? 39.104 38.426 53.834 1.00 74.02 665 VAL A O 1
ATOM 654 N N . TYR A 1 86 ? 38.335 36.342 53.432 1.00 68.55 666 TYR A N 1
ATOM 655 C CA . TYR A 1 86 ? 39.612 35.676 53.637 1.00 71.78 666 TYR A CA 1
ATOM 656 C C . TYR A 1 86 ? 40.676 36.106 52.641 1.00 77.38 666 TYR A C 1
ATOM 657 O O . TYR A 1 86 ? 41.841 36.268 52.998 1.00 81.72 666 TYR A O 1
ATOM 666 N N . SER A 1 87 ? 40.280 36.262 51.386 1.00 79.69 667 SER A N 1
ATOM 667 C CA . SER A 1 87 ? 41.196 36.749 50.369 1.00 83.00 667 SER A CA 1
ATOM 668 C C . SER A 1 87 ? 41.786 38.080 50.797 1.00 87.12 667 SER A C 1
ATOM 669 O O . SER A 1 87 ? 43.002 38.311 50.686 1.00 88.40 667 SER A O 1
ATOM 672 N N . GLN A 1 88 ? 40.916 38.935 51.328 1.00 81.37 668 GLN A N 1
ATOM 673 C CA . GLN A 1 88 ? 41.328 40.244 51.819 1.00 80.18 668 GLN A CA 1
ATOM 674 C C . GLN A 1 88 ? 42.333 40.119 52.977 1.00 82.64 668 GLN A C 1
ATOM 675 O O . GLN A 1 88 ? 43.300 40.861 53.047 1.00 81.67 668 GLN A O 1
ATOM 681 N N . PHE A 1 89 ? 42.084 39.169 53.873 1.00 73.15 669 PHE A N 1
ATOM 682 C CA . PHE A 1 89 ? 42.944 38.911 54.995 1.00 87.41 669 PHE A CA 1
ATOM 683 C C . PHE A 1 89 ? 44.369 38.657 54.536 1.00 87.96 669 PHE A C 1
ATOM 684 O O . PHE A 1 89 ? 45.306 39.303 55.007 1.00 75.40 669 PHE A O 1
ATOM 692 N N . ILE A 1 90 ? 44.498 37.725 53.597 1.00 86.41 670 ILE A N 1
ATOM 693 C CA . ILE A 1 90 ? 45.769 37.340 53.006 1.00 84.53 670 ILE A CA 1
ATOM 694 C C . ILE A 1 90 ? 46.500 38.511 52.369 1.00 91.95 670 ILE A C 1
ATOM 695 O O . ILE A 1 90 ? 47.712 38.680 52.567 1.00 105.30 670 ILE A O 1
ATOM 700 N N . THR A 1 91 ? 45.766 39.328 51.621 1.00 90.11 671 THR A N 1
ATOM 701 C CA . THR A 1 91 ? 46.362 40.475 50.943 1.00 99.48 671 THR A CA 1
ATOM 702 C C . THR A 1 91 ? 46.775 41.534 51.972 1.00 108.29 671 THR A C 1
ATOM 703 O O . THR A 1 91 ? 47.700 42.304 51.727 1.00 117.66 671 THR A O 1
ATOM 707 N N . GLN A 1 92 ? 46.137 41.546 53.140 1.00 106.48 672 GLN A N 1
ATOM 708 C CA . GLN A 1 92 ? 46.556 42.470 54.195 1.00 112.41 672 GLN A CA 1
ATOM 709 C C . GLN A 1 92 ? 47.909 42.071 54.787 1.00 122.30 672 GLN A C 1
ATOM 710 O O . GLN A 1 92 ? 48.757 42.922 55.067 1.00 131.62 672 GLN A O 1
ATOM 716 N N . LEU A 1 93 ? 48.121 40.772 54.961 1.00 117.58 673 LEU A N 1
ATOM 717 C CA . LEU A 1 93 ? 49.345 40.295 55.589 1.00 119.41 673 LEU A CA 1
ATOM 718 C C . LEU A 1 93 ? 50.504 40.338 54.620 1.00 124.29 673 LEU A C 1
ATOM 719 O O . LEU A 1 93 ? 51.662 40.352 55.034 1.00 136.94 673 LEU A O 1
ATOM 724 N N . THR A 1 94 ? 50.191 40.364 53.328 1.00 117.90 674 THR A N 1
ATOM 725 C CA . THR A 1 94 ? 51.233 40.326 52.314 1.00 120.08 674 THR A CA 1
ATOM 726 C C . THR A 1 94 ? 51.455 41.646 51.574 1.00 130.17 674 THR A C 1
ATOM 727 O O . THR A 1 94 ? 52.379 42.403 51.890 1.00 135.69 674 THR A O 1
ATOM 731 N N . ASP A 1 95 ? 50.580 41.926 50.613 1.00 132.60 675 ASP A N 1
ATOM 732 C CA . ASP A 1 95 ? 50.788 43.014 49.666 1.00 138.82 675 ASP A CA 1
ATOM 733 C C . ASP A 1 95 ? 50.857 44.370 50.368 1.00 149.12 675 ASP A C 1
ATOM 734 O O . ASP A 1 95 ? 51.555 45.285 49.916 1.00 155.84 675 ASP A O 1
ATOM 739 N N . GLU A 1 96 ? 50.142 44.486 51.483 1.00 147.59 676 GLU A N 1
ATOM 740 C CA . GLU A 1 96 ? 50.154 45.706 52.286 1.00 148.87 676 GLU A CA 1
ATOM 741 C C . GLU A 1 96 ? 51.295 45.785 53.297 1.00 148.82 676 GLU A C 1
ATOM 742 O O . GLU A 1 96 ? 51.350 46.740 54.066 1.00 151.60 676 GLU A O 1
ATOM 748 N N . ASN A 1 97 ? 52.189 44.792 53.295 1.00 154.25 677 ASN A N 1
ATOM 749 C CA . ASN A 1 97 ? 53.312 44.698 54.255 1.00 159.18 677 ASN A CA 1
ATOM 750 C C . ASN A 1 97 ? 52.959 44.840 55.727 1.00 158.04 677 ASN A C 1
ATOM 751 O O . ASN A 1 97 ? 53.803 45.223 56.540 1.00 157.93 677 ASN A O 1
ATOM 756 N N . GLN A 1 98 ? 51.711 44.546 56.065 1.00 151.54 678 GLN A N 1
ATOM 757 C CA . GLN A 1 98 ? 51.263 44.638 57.445 1.00 149.17 678 GLN A CA 1
ATOM 758 C C . GLN A 1 98 ? 51.841 43.485 58.245 1.00 145.47 678 GLN A C 1
ATOM 759 O O . GLN A 1 98 ? 51.731 42.331 57.833 1.00 148.36 678 GLN A O 1
ATOM 765 N N . SER A 1 99 ? 52.482 43.795 59.369 1.00 137.24 679 SER A N 1
ATOM 766 C CA . SER A 1 99 ? 52.953 42.738 60.251 1.00 131.66 679 SER A CA 1
ATOM 767 C C . SER A 1 99 ? 52.003 42.532 61.439 1.00 126.68 679 SER A C 1
ATOM 768 O O . SER A 1 99 ? 52.440 42.062 62.500 1.00 127.76 679 SER A O 1
ATOM 771 N N . CYS A 1 100 ? 50.732 42.929 61.292 1.00 115.67 680 CYS A N 1
ATOM 772 C CA . CYS A 1 100 ? 49.735 42.661 62.339 1.00 106.00 680 CYS A CA 1
ATOM 773 C C . CYS A 1 100 ? 48.607 41.726 61.872 1.00 119.34 680 CYS A C 1
ATOM 774 O O . CYS A 1 100 ? 48.410 41.526 60.676 1.00 126.87 680 CYS A O 1
ATOM 777 N N . CYS A 1 101 ? 47.844 41.190 62.822 1.00 115.16 681 CYS A N 1
ATOM 778 C CA . CYS A 1 101 ? 46.726 40.299 62.516 1.00 96.48 681 CYS A CA 1
ATOM 779 C C . CYS A 1 101 ? 45.508 41.125 62.077 1.00 91.37 681 CYS A C 1
ATOM 780 O O . CYS A 1 101 ? 45.334 42.242 62.546 1.00 98.30 681 CYS A O 1
ATOM 783 N N . PRO A 1 102 ? 44.652 40.591 61.183 1.00 83.52 682 PRO A N 1
ATOM 784 C CA . PRO A 1 102 ? 43.517 41.453 60.784 1.00 86.58 682 PRO A CA 1
ATOM 785 C C . PRO A 1 102 ? 42.345 41.401 61.751 1.00 90.47 682 PRO A C 1
ATOM 786 O O . PRO A 1 102 ? 41.576 42.360 61.804 1.00 93.89 682 PRO A O 1
ATOM 790 N N . VAL A 1 103 ? 42.237 40.323 62.523 1.00 87.19 683 VAL A N 1
ATOM 791 C CA . VAL A 1 103 ? 41.145 40.170 63.471 1.00 83.93 683 VAL A CA 1
ATOM 792 C C . VAL A 1 103 ? 41.469 40.761 64.831 1.00 93.61 683 VAL A C 1
ATOM 793 O O . VAL A 1 103 ? 40.765 41.648 65.313 1.00 94.10 683 VAL A O 1
ATOM 797 N N . CYS A 1 104 ? 42.546 40.286 65.441 1.00 102.05 684 CYS A N 1
ATOM 798 C CA . CYS A 1 104 ? 42.884 40.729 66.776 1.00 107.12 684 CYS A CA 1
ATOM 799 C C . CYS A 1 104 ? 43.909 41.849 66.726 1.00 112.49 684 CYS A C 1
ATOM 800 O O . CYS A 1 104 ? 44.352 42.339 67.765 1.00 113.86 684 CYS A O 1
ATOM 803 N N . GLN A 1 105 ? 44.315 42.213 65.512 1.00 108.30 685 GLN A N 1
ATOM 804 C CA . GLN A 1 105 ? 45.231 43.336 65.276 1.00 107.55 685 GLN A CA 1
ATOM 805 C C . GLN A 1 105 ? 46.566 43.241 66.017 1.00 113.07 685 GLN A C 1
ATOM 806 O O . GLN A 1 105 ? 47.304 44.223 66.116 1.00 115.63 685 GLN A O 1
ATOM 812 N N . ARG A 1 106 ? 46.873 42.062 66.542 1.00 110.62 686 ARG A N 1
ATOM 813 C CA . ARG A 1 106 ? 48.143 41.855 67.225 1.00 117.74 686 ARG A CA 1
ATOM 814 C C . ARG A 1 106 ? 49.300 41.677 66.232 1.00 112.23 686 ARG A C 1
ATOM 815 O O . ARG A 1 106 ? 49.228 40.838 65.327 1.00 106.28 686 ARG A O 1
ATOM 823 N N . VAL A 1 107 ? 50.351 42.478 66.408 1.00 113.49 687 VAL A N 1
ATOM 824 C CA . VAL A 1 107 ? 51.599 42.381 65.637 1.00 120.12 687 VAL A CA 1
ATOM 825 C C . VAL A 1 107 ? 52.245 40.984 65.561 1.00 125.78 687 VAL A C 1
ATOM 826 O O . VAL A 1 107 ? 52.224 40.216 66.534 1.00 127.48 687 VAL A O 1
ATOM 830 N N . PHE A 1 108 ? 52.823 40.662 64.400 1.00 127.43 688 PHE A N 1
ATOM 831 C CA . PHE A 1 108 ? 53.576 39.422 64.237 1.00 121.80 688 PHE A CA 1
ATOM 832 C C . PHE A 1 108 ? 55.047 39.604 64.642 1.00 130.99 688 PHE A C 1
ATOM 833 O O . PHE A 1 108 ? 55.812 40.370 64.049 1.00 129.15 688 PHE A O 1
ATOM 841 N N . GLN A 1 109 ? 55.424 38.886 65.685 1.00 135.45 689 GLN A N 1
ATOM 842 C CA . GLN A 1 109 ? 56.728 39.036 66.288 1.00 159.42 689 GLN A CA 1
ATOM 843 C C . GLN A 1 109 ? 57.792 38.427 65.401 1.00 167.05 689 GLN A C 1
ATOM 844 O O . GLN A 1 109 ? 58.904 38.956 65.275 1.00 173.08 689 GLN A O 1
ATOM 850 N N . THR A 1 110 ? 57.448 37.275 64.837 1.00 157.77 690 THR A N 1
ATOM 851 C CA . THR A 1 110 ? 58.309 36.587 63.895 1.00 151.45 690 THR A CA 1
ATOM 852 C C . THR A 1 110 ? 57.666 36.450 62.538 1.00 144.70 690 THR A C 1
ATOM 853 O O . THR A 1 110 ? 56.440 36.408 62.425 1.00 144.07 690 THR A O 1
ATOM 857 N N . GLU A 1 111 ? 58.495 36.414 61.503 1.00 141.08 691 GLU A N 1
ATOM 858 C CA . GLU A 1 111 ? 58.013 36.102 60.164 1.00 136.26 691 GLU A CA 1
ATOM 859 C C . GLU A 1 111 ? 57.512 34.657 60.089 1.00 128.67 691 GLU A C 1
ATOM 860 O O . GLU A 1 111 ? 56.672 34.336 59.243 1.00 121.64 691 GLU A O 1
ATOM 866 N N . ALA A 1 112 ? 58.043 33.788 60.956 1.00 117.90 692 ALA A N 1
ATOM 867 C CA . ALA A 1 112 ? 57.604 32.393 60.989 1.00 119.10 692 ALA A CA 1
ATOM 868 C C . ALA A 1 112 ? 56.103 32.299 61.233 1.00 123.23 692 ALA A C 1
ATOM 869 O O . ALA A 1 112 ? 55.390 31.688 60.433 1.00 114.42 692 ALA A O 1
ATOM 871 N N . GLU A 1 113 ? 55.634 32.953 62.300 1.00 127.05 693 GLU A N 1
ATOM 872 C CA . GLU A 1 113 ? 54.203 33.016 62.618 1.00 120.99 693 GLU A CA 1
ATOM 873 C C . GLU A 1 113 ? 53.403 33.532 61.454 1.00 111.71 693 GLU A C 1
ATOM 874 O O . GLU A 1 113 ? 52.484 32.858 60.989 1.00 104.94 693 GLU A O 1
ATOM 880 N N . LEU A 1 114 ? 53.776 34.725 60.991 1.00 111.87 694 LEU A N 1
ATOM 881 C CA . LEU A 1 114 ? 53.082 35.403 59.900 1.00 111.45 694 LEU 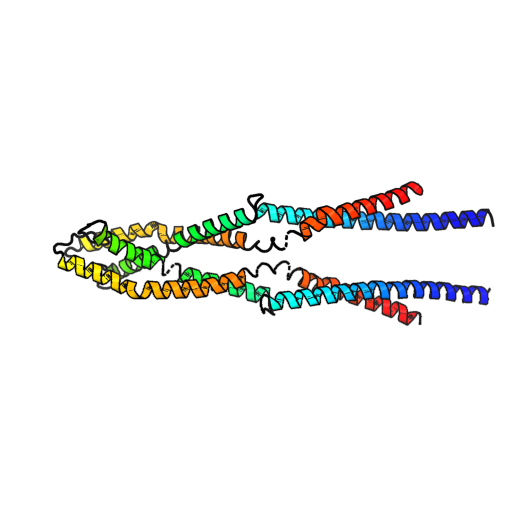A CA 1
ATOM 882 C C . LEU A 1 114 ? 52.875 34.466 58.729 1.00 108.57 694 LEU A C 1
ATOM 883 O O . LEU A 1 114 ? 51.799 34.424 58.144 1.00 107.18 694 LEU A O 1
ATOM 888 N N . GLN A 1 115 ? 53.909 33.689 58.431 1.00 117.83 695 GLN A N 1
ATOM 889 C CA . GLN A 1 115 ? 53.892 32.777 57.306 1.00 125.45 695 GLN A CA 1
ATOM 890 C C . GLN A 1 115 ? 52.878 31.661 57.572 1.00 125.32 695 GLN A C 1
ATOM 891 O O . GLN A 1 115 ? 52.072 31.312 56.691 1.00 127.41 695 GLN A O 1
ATOM 897 N N . GLU A 1 116 ? 52.893 31.136 58.801 1.00 118.46 696 GLU A N 1
ATOM 898 C CA . GLU A 1 116 ? 51.980 30.061 59.194 1.00 105.87 696 GLU A CA 1
ATOM 899 C C . GLU A 1 116 ? 50.534 30.486 58.977 1.00 92.89 696 GLU A C 1
ATOM 900 O O . GLU A 1 116 ? 49.712 29.697 58.550 1.00 82.39 696 GLU A O 1
ATOM 906 N N . VAL A 1 117 ? 50.252 31.743 59.312 1.00 92.20 697 VAL A N 1
ATOM 907 C CA . VAL A 1 117 ? 48.927 32.321 59.207 1.00 86.11 697 VAL A CA 1
ATOM 908 C C . VAL A 1 117 ? 48.527 32.529 57.762 1.00 90.74 697 VAL A C 1
ATOM 909 O O . VAL A 1 117 ? 47.414 32.191 57.354 1.00 84.93 697 VAL A O 1
ATOM 913 N N . ILE A 1 118 ? 49.448 33.095 56.991 1.00 93.93 698 ILE A N 1
ATOM 914 C CA . ILE A 1 118 ? 49.235 33.275 55.565 1.00 95.45 698 ILE A CA 1
ATOM 915 C C . ILE A 1 118 ? 48.910 31.917 54.974 1.00 95.44 698 ILE A C 1
ATOM 916 O O . ILE A 1 118 ? 47.906 31.739 54.307 1.00 86.10 698 ILE A O 1
ATOM 921 N N . SER A 1 119 ? 49.761 30.949 55.285 1.00 109.34 699 SER A N 1
ATOM 922 C CA . SER A 1 119 ? 49.613 29.597 54.778 1.00 108.24 699 SER A CA 1
ATOM 923 C C . SER A 1 119 ? 48.287 29.020 55.264 1.00 104.06 699 SER A C 1
ATOM 924 O O . SER A 1 119 ? 47.608 28.280 54.542 1.00 97.90 699 SER A O 1
ATOM 927 N N . ASP A 1 120 ? 47.893 29.389 56.480 1.00 102.82 700 ASP A N 1
ATOM 928 C CA . ASP A 1 120 ? 46.677 28.830 57.046 1.00 103.41 700 ASP A CA 1
ATOM 929 C C . ASP A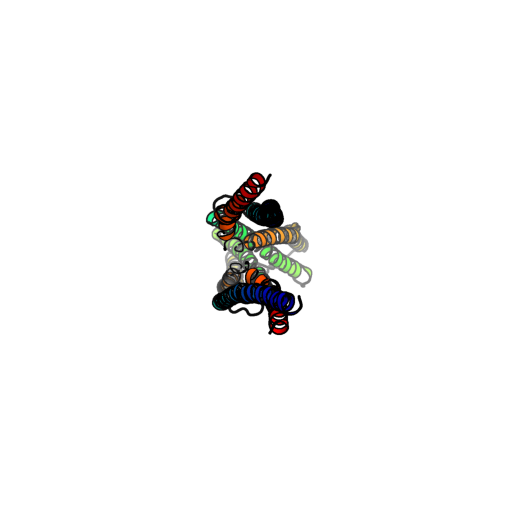 1 120 ? 45.445 29.349 56.320 1.00 89.01 700 ASP A C 1
ATOM 930 O O . ASP A 1 120 ? 44.502 28.594 56.092 1.00 85.70 700 ASP A O 1
ATOM 935 N N . LEU A 1 121 ? 45.439 30.636 55.982 1.00 82.92 701 LEU A N 1
ATOM 936 C CA . LEU A 1 121 ? 44.297 31.216 55.277 1.00 83.73 701 LEU A CA 1
ATOM 937 C C . LEU A 1 121 ? 44.159 30.630 53.867 1.00 82.78 701 LEU A C 1
ATOM 938 O O . LEU A 1 121 ? 43.063 30.290 53.443 1.00 85.54 701 LEU A O 1
ATOM 943 N N . GLN A 1 122 ? 45.270 30.484 53.158 1.00 80.94 702 GLN A N 1
ATOM 944 C CA . GLN A 1 122 ? 45.232 29.964 51.796 1.00 83.25 702 GLN A CA 1
ATOM 945 C C . GLN A 1 122 ? 44.614 28.586 51.680 1.00 84.52 702 GLN A C 1
ATOM 946 O O . GLN A 1 122 ? 43.853 28.306 50.746 1.00 89.82 702 GLN A O 1
ATOM 952 N N . SER A 1 123 ? 44.889 27.731 52.648 1.00 80.27 703 SER A N 1
ATOM 953 C CA . SER A 1 123 ? 44.386 26.370 52.554 1.00 93.60 703 SER A CA 1
ATOM 954 C C . SER A 1 123 ? 42.876 26.349 52.799 1.00 91.86 703 SER A C 1
ATOM 955 O O . SER A 1 123 ? 42.172 25.479 52.277 1.00 86.32 703 SER A O 1
ATOM 958 N N . LYS A 1 124 ? 42.387 27.297 53.600 1.00 86.45 704 LYS A N 1
ATOM 959 C CA . LYS A 1 124 ? 40.960 27.397 53.873 1.00 77.82 704 LYS A CA 1
ATOM 960 C C . LYS A 1 124 ? 40.265 27.706 52.575 1.00 79.55 704 LYS A C 1
ATOM 961 O O . LYS A 1 124 ? 39.146 27.263 52.346 1.00 78.25 704 LYS A O 1
ATOM 967 N N . LEU A 1 125 ? 40.954 28.462 51.722 1.00 85.00 705 LEU A N 1
ATOM 968 C CA . LEU A 1 125 ? 40.443 28.842 50.406 1.00 82.59 705 LEU A CA 1
ATOM 969 C C . LEU A 1 125 ? 40.805 27.914 49.241 1.00 82.56 705 LEU A C 1
ATOM 970 O O . LEU A 1 125 ? 40.598 28.281 48.089 1.00 81.45 705 LEU A O 1
ATOM 975 N N . ARG A 1 126 ? 41.373 26.743 49.505 1.00 84.24 706 ARG A N 1
ATOM 976 C CA . ARG A 1 126 ? 41.990 26.013 48.397 1.00 90.10 706 ARG A CA 1
ATOM 977 C C . ARG A 1 126 ? 40.907 25.433 47.463 1.00 90.34 706 ARG A C 1
ATOM 978 O O . ARG A 1 126 ? 41.121 25.310 46.251 1.00 86.20 706 ARG A O 1
ATOM 986 N N . LEU A 1 127 ? 39.729 25.152 48.022 1.00 87.13 707 LEU A N 1
ATOM 987 C CA . LEU A 1 127 ? 38.656 24.529 47.269 1.00 76.72 707 LEU A CA 1
ATOM 988 C C . LEU A 1 127 ? 37.727 25.556 46.647 1.00 81.80 707 LEU A C 1
ATOM 989 O O . LEU A 1 127 ? 36.807 25.191 45.920 1.00 75.32 707 LEU A O 1
ATOM 994 N N . ALA A 1 128 ? 37.959 26.831 46.954 1.00 91.07 708 ALA A N 1
ATOM 995 C CA . ALA A 1 128 ? 37.045 27.903 46.548 1.00 81.43 708 ALA A CA 1
ATOM 996 C C . ALA A 1 128 ? 36.884 28.039 45.032 1.00 85.46 708 ALA A C 1
ATOM 997 O O . ALA A 1 128 ? 35.746 28.040 44.546 1.00 80.46 708 ALA A O 1
ATOM 999 N N . PRO A 1 129 ? 38.010 28.141 44.278 1.00 84.03 709 PRO A N 1
ATOM 1000 C CA . PRO A 1 129 ? 37.835 28.389 42.840 1.00 77.87 709 PRO A CA 1
ATOM 1001 C C . PRO A 1 129 ? 36.994 27.326 42.149 1.00 79.56 709 PRO A C 1
ATOM 1002 O O . PRO A 1 129 ? 36.167 27.632 41.282 1.00 76.97 709 PRO A O 1
ATOM 1006 N N . ASP A 1 130 ? 37.183 26.091 42.565 1.00 79.18 710 ASP A N 1
ATOM 1007 C CA . ASP A 1 130 ? 36.465 24.992 41.970 1.00 85.17 710 ASP A CA 1
ATOM 1008 C C . ASP A 1 130 ? 34.973 25.085 42.268 1.00 79.19 710 ASP A C 1
ATOM 1009 O O . ASP A 1 130 ? 34.152 24.844 41.388 1.00 68.70 710 ASP A O 1
ATOM 1014 N N . LYS A 1 131 ? 34.627 25.448 43.499 1.00 71.12 711 LYS A N 1
ATOM 1015 C CA . LYS A 1 131 ? 33.230 25.512 43.871 1.00 74.78 711 LYS A CA 1
ATOM 1016 C C . LYS A 1 131 ? 32.551 26.672 43.167 1.00 76.29 711 LYS A C 1
ATOM 1017 O O . LYS A 1 131 ? 31.405 26.562 42.708 1.00 68.24 711 LYS A O 1
ATOM 1023 N N . LEU A 1 132 ? 33.273 27.783 43.092 1.00 76.03 712 LEU A N 1
ATOM 1024 C CA . LEU A 1 132 ? 32.781 28.996 42.465 1.00 70.97 712 LEU A CA 1
ATOM 1025 C C . LEU A 1 132 ? 32.533 28.828 40.981 1.00 79.24 712 LEU A C 1
ATOM 1026 O O . LEU A 1 132 ? 31.564 29.372 40.433 1.00 71.75 712 LEU A O 1
ATOM 1031 N N . LYS A 1 133 ? 33.433 28.113 40.318 1.00 75.87 713 LYS A N 1
ATOM 1032 C CA . LYS A 1 133 ? 33.240 27.863 38.905 1.00 79.58 713 LYS A CA 1
ATOM 1033 C C . LYS A 1 133 ? 32.038 26.931 38.720 1.00 79.90 713 LYS A C 1
ATOM 1034 O O . LYS A 1 133 ? 31.185 27.191 37.878 1.00 78.42 713 LYS A O 1
ATOM 1040 N N . SER A 1 134 ? 31.951 25.876 39.526 1.00 74.27 714 SER A N 1
ATOM 1041 C CA . SER A 1 134 ? 30.832 24.933 39.432 1.00 79.14 714 SER A CA 1
ATOM 1042 C C . SER A 1 134 ? 29.482 25.606 39.647 1.00 72.51 714 SER A C 1
ATOM 1043 O O . SER A 1 134 ? 28.545 25.427 38.880 1.00 69.54 714 SER A O 1
ATOM 1046 N N . THR A 1 135 ? 29.398 26.390 40.709 1.00 71.34 715 THR A N 1
ATOM 1047 C CA . THR A 1 135 ? 28.159 27.034 41.056 1.00 72.89 715 THR A CA 1
ATOM 1048 C C . THR A 1 135 ? 27.722 28.045 39.997 1.00 79.99 715 THR A C 1
ATOM 1049 O O . THR A 1 135 ? 26.537 28.100 39.650 1.00 67.37 715 THR A O 1
ATOM 1053 N N . GLU A 1 136 ? 28.668 28.832 39.479 1.00 79.13 716 GLU A N 1
ATOM 1054 C CA . GLU A 1 136 ? 28.321 29.801 38.444 1.00 85.29 716 GLU A CA 1
ATOM 1055 C C . GLU A 1 136 ? 27.884 29.119 37.139 1.00 81.21 716 GLU A C 1
ATOM 1056 O O . GLU A 1 136 ? 27.049 29.657 36.424 1.00 68.94 716 GLU A O 1
ATOM 1062 N N . SER A 1 137 ? 28.463 27.958 36.829 1.00 75.74 717 SER A N 1
ATOM 1063 C CA . SER A 1 137 ? 28.070 27.165 35.672 1.00 72.24 717 SER A CA 1
ATOM 1064 C C . SER A 1 137 ? 26.647 26.622 35.729 1.00 81.71 717 SER A C 1
ATOM 1065 O O . SER A 1 137 ? 25.914 26.675 34.739 1.00 80.35 717 SER A O 1
ATOM 1068 N N . GLU A 1 138 ? 26.283 26.042 36.868 1.00 78.85 718 GLU A N 1
ATOM 1069 C CA . GLU A 1 138 ? 24.941 25.506 37.048 1.00 73.92 718 GLU A CA 1
ATOM 1070 C C . GLU A 1 138 ? 23.950 26.644 36.978 1.00 70.72 718 GLU A C 1
ATOM 1071 O O . GLU A 1 138 ? 22.844 26.514 36.460 1.00 73.11 718 GLU A O 1
ATOM 1077 N N . LEU A 1 139 ? 24.371 27.774 37.515 1.00 60.93 719 LEU A N 1
ATOM 1078 C CA . LEU A 1 139 ? 23.526 28.938 37.601 1.00 66.08 719 LEU A CA 1
ATOM 1079 C C . LEU A 1 139 ? 23.324 29.587 36.227 1.00 75.43 719 LEU A C 1
ATOM 1080 O O . LEU A 1 139 ? 22.217 30.029 35.898 1.00 75.88 719 LEU A O 1
ATOM 1085 N N . LYS A 1 140 ? 24.388 29.635 35.430 1.00 76.94 720 LYS A N 1
ATOM 1086 C CA . LYS A 1 140 ? 24.308 30.207 34.091 1.00 81.19 720 LYS A CA 1
ATOM 1087 C C . LYS A 1 140 ? 23.266 29.474 33.242 1.00 76.82 720 LYS A C 1
ATOM 1088 O O . LYS A 1 140 ? 22.495 30.108 32.526 1.00 67.27 720 LYS A O 1
ATOM 1094 N N . LYS A 1 141 ? 23.236 28.147 33.359 1.00 76.93 721 LYS A N 1
ATOM 1095 C CA . LYS A 1 141 ? 22.338 27.301 32.572 1.00 76.90 721 LYS A CA 1
ATOM 1096 C C . LYS A 1 141 ? 20.879 27.520 32.954 1.00 73.64 721 LYS A C 1
ATOM 1097 O O . LYS A 1 141 ? 19.997 27.580 32.095 1.00 74.54 721 LYS A O 1
ATOM 1103 N N . LYS A 1 142 ? 20.627 27.619 34.254 1.00 67.86 722 LYS A N 1
ATOM 1104 C CA . LYS A 1 142 ? 19.294 27.913 34.744 1.00 61.94 722 LYS A CA 1
ATOM 1105 C C . LYS A 1 142 ? 18.781 29.268 34.230 1.00 67.58 722 LYS A C 1
ATOM 1106 O O . LYS A 1 142 ? 17.604 29.443 33.915 1.00 68.98 722 LYS A O 1
ATOM 1112 N N . GLU A 1 143 ? 19.676 30.233 34.164 1.00 69.49 723 GLU A N 1
ATOM 1113 C CA . GLU A 1 143 ? 19.279 31.582 33.846 1.00 72.01 723 GLU A CA 1
ATOM 1114 C C . GLU A 1 143 ? 18.891 31.691 32.393 1.00 70.33 723 GLU A C 1
ATOM 1115 O O . GLU A 1 143 ? 17.946 32.398 32.051 1.00 65.75 723 GLU A O 1
ATOM 1121 N N . LYS A 1 144 ? 19.656 31.020 31.541 1.00 63.07 724 LYS A N 1
ATOM 1122 C CA . LYS A 1 144 ? 19.381 31.008 30.125 1.00 63.62 724 LYS A CA 1
ATOM 1123 C C . LYS A 1 144 ? 18.004 30.385 29.857 1.00 67.40 724 LYS A C 1
ATOM 1124 O O . LYS A 1 144 ? 17.228 30.908 29.064 1.00 62.99 724 LYS A O 1
ATOM 1130 N N . ARG A 1 145 ? 17.708 29.280 30.538 1.00 61.96 725 ARG A N 1
ATOM 1131 C CA . ARG A 1 145 ? 16.440 28.603 30.360 1.00 69.34 725 ARG A CA 1
ATOM 1132 C C . ARG A 1 145 ? 15.320 29.512 30.856 1.00 72.22 725 ARG A C 1
ATOM 1133 O O . ARG A 1 145 ? 14.208 29.493 30.290 1.00 58.02 725 ARG A O 1
ATOM 1141 N N . ARG A 1 146 ? 15.611 30.294 31.906 1.00 57.98 726 ARG A N 1
ATOM 1142 C CA . ARG A 1 146 ? 14.608 31.191 32.471 1.00 56.06 726 ARG A CA 1
ATOM 1143 C C . ARG A 1 146 ? 14.374 32.324 31.501 1.00 63.52 726 ARG A C 1
ATOM 1144 O O . ARG A 1 146 ? 13.244 32.744 31.282 1.00 69.52 726 ARG A O 1
ATOM 1152 N N . ASP A 1 147 ? 15.448 32.814 30.903 1.00 54.73 727 ASP A N 1
ATOM 1153 C CA . ASP A 1 147 ? 15.312 33.890 29.943 1.00 61.69 727 ASP A CA 1
ATOM 1154 C C . ASP A 1 147 ? 14.530 33.456 28.722 1.00 70.28 727 ASP A C 1
ATOM 1155 O O . ASP A 1 147 ? 13.727 34.234 28.193 1.00 66.71 727 ASP A O 1
ATOM 1160 N N . GLU A 1 148 ? 14.761 32.221 28.278 1.00 69.19 728 GLU A N 1
ATOM 1161 C CA . GLU A 1 148 ? 14.020 31.692 27.148 1.00 68.49 728 GLU A CA 1
ATOM 1162 C C . GLU A 1 148 ? 12.527 31.565 27.443 1.00 69.55 728 GLU A C 1
ATOM 1163 O O . GLU A 1 148 ? 11.708 32.035 26.655 1.00 66.64 728 GLU A O 1
ATOM 1177 N N . LEU A 1 150 ? 10.931 33.275 29.569 1.00 74.22 730 LEU A N 1
ATOM 1178 C CA . LEU A 1 150 ? 10.449 34.650 29.698 1.00 71.54 730 LEU A CA 1
ATOM 1179 C C . LEU A 1 150 ? 10.116 35.265 28.351 1.00 59.36 730 LEU A C 1
ATOM 1180 O O . LEU A 1 150 ? 9.245 36.120 28.252 1.00 59.76 730 LEU A O 1
ATOM 1185 N N . GLY A 1 151 ? 10.812 34.833 27.306 1.00 56.36 731 GLY A N 1
ATOM 1186 C CA . GLY A 1 151 ? 10.545 35.375 25.989 1.00 60.75 731 GLY A CA 1
ATOM 1187 C C . GLY A 1 151 ? 9.256 34.772 25.405 1.00 71.45 731 GLY A C 1
ATOM 1188 O O . GLY A 1 151 ? 8.755 35.245 24.389 1.00 74.12 731 GLY A O 1
ATOM 1189 N N . LEU A 1 152 ? 8.778 33.695 26.026 1.00 54.75 732 LEU A N 1
ATOM 1190 C CA . LEU A 1 152 ? 7.610 32.944 25.582 1.00 73.98 732 LEU A CA 1
ATOM 1191 C C . LEU A 1 152 ? 6.373 33.300 26.375 1.00 73.22 732 LEU A C 1
ATOM 1192 O O . LEU A 1 152 ? 5.337 32.728 26.126 1.00 71.65 732 LEU A O 1
ATOM 1197 N N . VAL A 1 153 ? 6.489 34.164 27.383 1.00 67.90 733 VAL A N 1
ATOM 1198 C CA . VAL A 1 153 ? 5.307 34.565 28.153 1.00 59.59 733 VAL A CA 1
ATOM 1199 C C . VAL A 1 153 ? 4.125 35.069 27.281 1.00 64.89 733 VAL A C 1
ATOM 1200 O O . VAL A 1 153 ? 2.985 34.667 27.518 1.00 58.59 733 VAL A O 1
ATOM 1204 N N . PRO A 1 154 ? 4.375 35.935 26.282 1.00 58.85 734 PRO A N 1
ATOM 1205 C CA . PRO A 1 154 ? 3.142 36.340 25.603 1.00 71.29 734 PRO A CA 1
ATOM 1206 C C . PRO A 1 154 ? 2.615 35.225 24.713 1.00 75.96 734 PRO A C 1
ATOM 1207 O O . PRO A 1 154 ? 1.396 35.140 24.529 1.00 79.22 734 PRO A O 1
ATOM 1219 N N . ARG A 1 156 ? 2.596 32.173 25.528 1.00 70.52 736 ARG A N 1
ATOM 1220 C CA . ARG A 1 156 ? 1.794 31.387 26.468 1.00 66.83 736 ARG A CA 1
ATOM 1221 C C . ARG A 1 156 ? 0.447 32.082 26.745 1.00 65.11 736 ARG A C 1
ATOM 1222 O O . ARG A 1 156 ? -0.526 31.448 27.141 1.00 60.05 736 ARG A O 1
ATOM 1230 N N . GLN A 1 157 ? 0.434 33.407 26.642 1.00 63.79 737 GLN A N 1
ATOM 1231 C CA . GLN A 1 157 ? -0.776 34.171 26.872 1.00 63.92 737 GLN A CA 1
ATOM 1232 C C . GLN A 1 157 ? -1.752 33.873 25.716 1.00 64.44 737 GLN A C 1
ATOM 1233 O O . GLN A 1 157 ? -2.908 33.543 25.942 1.00 62.72 737 GLN A O 1
ATOM 1239 N N . SER A 1 158 ? -1.250 33.940 24.488 1.00 61.95 738 SER A N 1
ATOM 1240 C CA . SER A 1 158 ? -2.024 33.619 23.299 1.00 75.67 738 SER A CA 1
ATOM 1241 C C . SER A 1 158 ? -2.576 32.191 23.366 1.00 78.13 738 SER A C 1
ATOM 1242 O O . SER A 1 158 ? -3.736 31.946 23.009 1.00 74.74 738 SER A O 1
ATOM 1245 N N . ILE A 1 159 ? -1.734 31.260 23.813 1.00 65.45 739 ILE A N 1
ATOM 1246 C CA . ILE A 1 159 ? -2.120 29.863 23.902 1.00 68.93 739 ILE A CA 1
ATOM 1247 C C . ILE A 1 159 ? -3.262 29.733 24.868 1.00 73.11 739 ILE A C 1
ATOM 1248 O O . ILE A 1 159 ? -4.190 28.968 24.652 1.00 72.38 739 ILE A O 1
ATOM 1253 N N . ILE A 1 160 ? -3.219 30.537 25.917 1.00 68.03 740 ILE A N 1
ATOM 1254 C CA . ILE A 1 160 ? -4.262 30.477 26.926 1.00 71.63 740 ILE A CA 1
ATOM 1255 C C . ILE A 1 160 ? -5.538 31.149 26.418 1.00 76.29 740 ILE A C 1
ATOM 1256 O O . ILE A 1 160 ? -6.646 30.719 26.743 1.00 71.80 740 ILE A O 1
ATOM 1261 N N . ASP A 1 161 ? -5.390 32.210 25.632 1.00 79.87 741 ASP A N 1
ATOM 1262 C CA . ASP A 1 161 ? -6.562 32.847 25.042 1.00 81.90 741 ASP A CA 1
ATOM 1263 C C . ASP A 1 161 ? -7.251 31.928 24.033 1.00 79.71 741 ASP A C 1
ATOM 1264 O O . ASP A 1 161 ? -8.470 31.801 24.034 1.00 79.91 741 ASP A O 1
ATOM 1269 N N . LEU A 1 162 ? -6.453 31.248 23.214 1.00 73.61 742 LEU A N 1
ATOM 1270 C CA . LEU A 1 162 ? -6.971 30.371 22.177 1.00 73.03 742 LEU A CA 1
ATOM 1271 C C . LEU A 1 162 ? -7.688 29.199 22.780 1.00 79.38 742 LEU A C 1
ATOM 1272 O O . LEU A 1 162 ? -8.843 28.919 22.451 1.00 79.76 742 LEU A O 1
ATOM 1277 N N . LYS A 1 163 ? -6.986 28.534 23.688 1.00 69.75 743 LYS A N 1
ATOM 1278 C CA . LYS A 1 163 ? -7.412 27.250 24.219 1.00 70.62 743 LYS A CA 1
ATOM 1279 C C . LYS A 1 163 ? -8.596 27.376 25.184 1.00 75.30 743 LYS A C 1
ATOM 1280 O O . LYS A 1 163 ? -9.421 26.470 25.306 1.00 78.82 743 LYS A O 1
ATOM 1286 N N . GLU A 1 164 ? -8.686 28.501 25.877 1.00 78.31 744 GLU A N 1
ATOM 1287 C CA . GLU A 1 164 ? -9.660 28.620 26.957 1.00 82.94 744 GLU A CA 1
ATOM 1288 C C . GLU A 1 164 ? -10.800 29.578 26.640 1.00 81.09 744 GLU A C 1
ATOM 1289 O O . GLU A 1 164 ? -11.836 29.552 27.292 1.00 81.85 744 GLU A O 1
ATOM 1295 N N . LYS A 1 165 ? -10.580 30.440 25.657 1.00 73.41 745 LYS A N 1
ATOM 1296 C CA . LYS A 1 165 ? -11.515 31.496 25.339 1.00 67.91 745 LYS A CA 1
ATOM 1297 C C . LYS A 1 165 ? -12.010 31.407 23.870 1.00 94.68 745 LYS A C 1
ATOM 1298 O O . LYS A 1 165 ? -13.170 31.061 23.607 1.00 78.20 745 LYS A O 1
ATOM 1304 N N . GLU A 1 166 ? -11.124 31.712 22.928 1.00 91.88 746 GLU A N 1
ATOM 1305 C CA . GLU A 1 166 ? -11.499 31.880 21.536 1.00 79.86 746 GLU A CA 1
ATOM 1306 C C . GLU A 1 166 ? -12.018 30.590 20.891 1.00 73.85 746 GLU A C 1
ATOM 1307 O O . GLU A 1 166 ? -13.070 30.578 20.247 1.00 70.16 746 GLU A O 1
ATOM 1313 N N . ILE A 1 167 ? -11.288 29.500 21.051 1.00 65.82 747 ILE A N 1
ATOM 1314 C CA . ILE A 1 167 ? -11.682 28.273 20.385 1.00 66.14 747 ILE A CA 1
ATOM 1315 C C . ILE A 1 167 ? -12.945 27.642 20.968 1.00 79.55 747 ILE A C 1
ATOM 1316 O O . ILE A 1 167 ? -13.821 27.234 20.192 1.00 87.85 747 ILE A O 1
ATOM 1321 N N . PRO A 1 168 ? -13.082 27.578 22.308 1.00 73.80 748 PRO A N 1
ATOM 1322 C CA . PRO A 1 168 ? -14.381 27.053 22.776 1.00 64.94 748 PRO A CA 1
ATOM 1323 C C . PRO A 1 168 ? -15.618 27.904 22.377 1.00 82.54 748 PRO A C 1
ATOM 1324 O O . PRO A 1 168 ? -16.707 27.364 22.162 1.00 86.83 748 PRO A O 1
ATOM 1328 N N . GLU A 1 169 ? -15.440 29.216 22.279 1.00 78.75 749 GLU A N 1
ATOM 1329 C CA . GLU A 1 169 ? -16.495 30.106 21.841 1.00 82.10 749 GLU A CA 1
ATOM 1330 C C . GLU A 1 169 ? -16.914 29.762 20.415 1.00 87.45 749 GLU A C 1
ATOM 1331 O O . GLU A 1 169 ? -18.105 29.670 20.106 1.00 84.56 749 GLU A O 1
ATOM 1337 N N . LEU A 1 170 ? -15.919 29.557 19.559 1.00 84.63 750 LEU A N 1
ATOM 1338 C CA . LEU A 1 170 ? -16.161 29.210 18.173 1.00 74.93 750 LEU A CA 1
ATOM 1339 C C . LEU A 1 170 ? -16.819 27.845 18.066 1.00 72.00 750 LEU A C 1
ATOM 1340 O O . LEU A 1 170 ? -17.785 27.704 17.323 1.00 71.96 750 LEU A O 1
ATOM 1345 N N . ARG A 1 171 ? -16.345 26.863 18.834 1.00 71.86 751 ARG A N 1
ATOM 1346 C CA . ARG A 1 171 ? -16.954 25.528 18.808 1.00 80.21 751 ARG A CA 1
ATOM 1347 C C . ARG A 1 171 ? -18.404 25.595 19.215 1.00 84.70 751 ARG A C 1
ATOM 1348 O O . ARG A 1 171 ? -19.234 24.851 18.690 1.00 79.21 751 ARG A O 1
ATOM 1356 N N . ASN A 1 172 ? -18.713 26.505 20.132 1.00 89.77 752 ASN A N 1
ATOM 1357 C CA . ASN A 1 172 ? -20.094 26.681 20.548 1.00 91.80 752 ASN A CA 1
ATOM 1358 C C . ASN A 1 172 ? -20.946 27.353 19.460 1.00 84.25 752 ASN A C 1
ATOM 1359 O O . ASN A 1 172 ? -22.088 26.932 19.240 1.00 93.16 752 ASN A O 1
ATOM 1364 N N . LYS A 1 173 ? -20.400 28.343 18.746 1.00 74.57 753 LYS A N 1
ATOM 1365 C CA . LYS A 1 173 ? -21.141 28.952 17.629 1.00 84.22 753 LYS A CA 1
ATOM 1366 C C . LYS A 1 173 ? -21.375 27.922 16.539 1.00 86.84 753 LYS A C 1
ATOM 1367 O O . LYS A 1 173 ? -22.451 27.882 15.943 1.00 88.59 753 LYS A O 1
ATOM 1373 N N . LEU A 1 174 ? -20.391 27.065 16.298 1.00 85.45 754 LEU A N 1
ATOM 1374 C CA . LEU A 1 174 ? -20.566 25.989 15.324 1.00 93.29 754 LEU A CA 1
ATOM 1375 C C . LEU A 1 174 ? -21.625 24.961 15.773 1.00 95.27 754 LEU A C 1
ATOM 1376 O O . LEU A 1 174 ? -22.315 24.383 14.937 1.00 102.91 754 LEU A O 1
ATOM 1381 N N . GLN A 1 175 ? -21.764 24.751 17.080 1.00 87.98 755 GLN A N 1
ATOM 1382 C CA . GLN A 1 175 ? -22.757 23.815 17.598 1.00 85.22 755 GLN A CA 1
ATOM 1383 C C . GLN A 1 175 ? -24.183 24.288 17.312 1.00 87.05 755 GLN A C 1
ATOM 1384 O O . GLN A 1 175 ? -24.972 23.545 16.744 1.00 88.49 755 GLN A O 1
ATOM 1390 N N . ASN A 1 176 ? -24.487 25.531 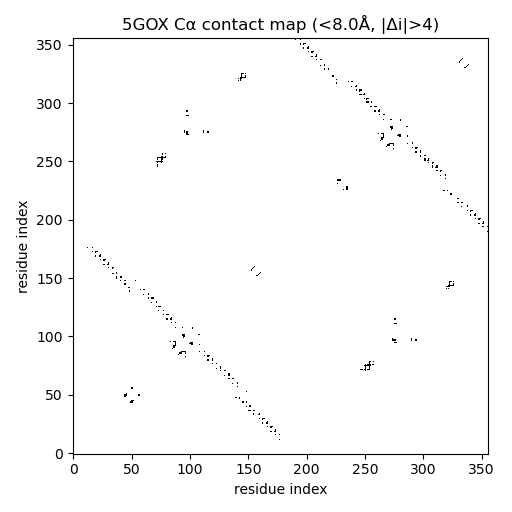17.691 1.00 75.96 756 ASN A N 1
ATOM 1391 C CA . ASN A 1 176 ? -25.819 26.106 17.555 1.00 94.11 756 ASN A CA 1
ATOM 1392 C C . ASN A 1 176 ? -26.213 26.318 16.105 1.00 96.55 756 ASN A C 1
ATOM 1393 O O . ASN A 1 176 ? -27.362 26.126 15.745 1.00 80.11 756 ASN A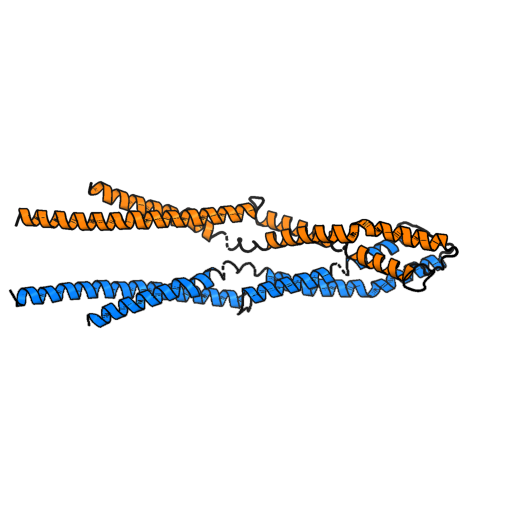 O 1
ATOM 1398 N N . VAL A 1 177 ? -25.243 26.700 15.286 1.00 94.43 757 VAL A N 1
ATOM 1399 C CA . VAL A 1 177 ? -25.455 26.871 13.862 1.00 92.31 757 VAL A CA 1
ATOM 1400 C C . VAL A 1 177 ? -25.690 25.516 13.206 1.00 92.57 757 VAL A C 1
ATOM 1401 O O . VAL A 1 177 ? -26.520 25.404 12.303 1.00 98.44 757 VAL A O 1
ATOM 1405 N N . ASN A 1 178 ? -24.995 24.478 13.666 1.00 85.73 758 ASN A N 1
ATOM 1406 C CA . ASN A 1 178 ? -25.227 23.155 13.102 1.00 79.18 758 ASN A CA 1
ATOM 1407 C C . ASN A 1 178 ? -26.624 22.663 13.447 1.00 84.33 758 ASN A C 1
ATOM 1408 O O . ASN A 1 178 ? -27.301 22.065 12.595 1.00 83.74 758 ASN A O 1
ATOM 1413 N N . ARG A 1 179 ? -27.078 22.968 14.668 1.00 85.16 759 ARG A N 1
ATOM 1414 C CA . ARG A 1 179 ? -28.439 22.608 15.074 1.00 88.75 759 ARG A CA 1
ATOM 1415 C C . ARG A 1 179 ? -29.458 23.360 14.218 1.00 91.83 759 ARG A C 1
ATOM 1416 O O . ARG A 1 179 ? -30.449 22.778 13.763 1.00 90.84 759 ARG A O 1
ATOM 1424 N N . ASP A 1 180 ? -29.183 24.636 13.960 1.00 92.58 760 ASP A N 1
ATOM 1425 C CA . ASP A 1 180 ? -30.060 25.448 13.136 1.00 94.43 760 ASP A CA 1
ATOM 1426 C C . ASP A 1 180 ? -30.152 24.855 11.741 1.00 94.05 760 ASP A C 1
ATOM 1427 O O . ASP A 1 180 ? -31.206 24.884 11.113 1.00 93.86 760 ASP A O 1
ATOM 1432 N N . ILE A 1 181 ? -29.042 24.322 11.253 1.00 91.82 761 ILE A N 1
ATOM 1433 C CA . ILE A 1 181 ? -29.024 23.681 9.946 1.00 90.48 761 ILE A CA 1
ATOM 1434 C C . ILE A 1 181 ? -29.803 22.366 9.934 1.00 92.04 761 ILE A C 1
ATOM 1435 O O . ILE A 1 181 ? -30.638 22.147 9.051 1.00 95.53 761 ILE A O 1
ATOM 1440 N N . GLN A 1 182 ? -29.545 21.504 10.915 1.00 90.04 762 GLN A N 1
ATOM 1441 C CA . GLN A 1 182 ? -30.208 20.199 10.990 1.00 91.91 762 GLN A CA 1
ATOM 1442 C C . GLN A 1 182 ? -31.730 20.342 11.150 1.00 95.30 762 GLN A C 1
ATOM 1443 O O . GLN A 1 182 ? -32.496 19.480 10.711 1.00 95.59 762 GLN A O 1
ATOM 1449 N N . ARG A 1 183 ? -32.148 21.436 11.781 1.00 90.97 763 ARG A N 1
ATOM 1450 C CA . ARG A 1 183 ? -33.559 21.778 11.961 1.00 94.51 763 ARG A CA 1
ATOM 1451 C C . ARG A 1 183 ? -34.261 22.142 10.640 1.00 106.74 763 ARG A C 1
ATOM 1452 O O . ARG A 1 183 ? -35.468 21.954 10.504 1.00 111.87 763 ARG A O 1
ATOM 1460 N N . LEU A 1 184 ? -33.508 22.658 9.671 1.00 107.72 764 LEU A N 1
ATOM 1461 C CA . LEU A 1 184 ? -34.091 23.032 8.385 1.00 106.69 764 LEU A CA 1
ATOM 1462 C C . LEU A 1 184 ? -34.065 21.867 7.407 1.00 100.78 764 LEU A C 1
ATOM 1463 O O . LEU A 1 184 ? -34.963 21.737 6.592 1.00 106.50 764 LEU A O 1
ATOM 1468 N N . LYS A 1 185 ? -33.073 20.988 7.536 1.00 104.89 765 LYS A N 1
ATOM 1469 C CA . LYS A 1 185 ? -32.963 19.810 6.676 1.00 113.45 765 LYS A CA 1
ATOM 1470 C C . LYS A 1 185 ? -33.086 18.502 7.452 1.00 115.24 765 LYS A C 1
ATOM 1471 O O . LYS A 1 185 ? -33.499 17.478 6.896 1.00 119.92 765 LYS A O 1
ATOM 1477 N N . LYS B 1 5 ? -48.489 49.897 -8.836 1.00 131.48 585 LYS B N 1
ATOM 1478 C CA . LYS B 1 5 ? -47.300 49.448 -8.115 1.00 125.57 585 LYS B CA 1
ATOM 1479 C C . LYS B 1 5 ? -46.370 50.618 -7.774 1.00 120.51 585 LYS B C 1
ATOM 1480 O O . LYS B 1 5 ? -45.428 50.436 -6.999 1.00 118.28 585 LYS B O 1
ATOM 1486 N N . GLU B 1 6 ? -46.612 51.804 -8.345 1.00 113.82 586 GLU B N 1
ATOM 1487 C CA . GLU B 1 6 ? -45.700 52.950 -8.155 1.00 108.08 586 GLU B CA 1
ATOM 1488 C C . GLU B 1 6 ? -45.490 53.324 -6.672 1.00 108.51 586 GLU B C 1
ATOM 1489 O O . GLU B 1 6 ? -44.361 53.476 -6.224 1.00 105.49 586 GLU B O 1
ATOM 1495 N N . ILE B 1 7 ? -46.587 53.484 -5.940 1.00 110.30 587 ILE B N 1
ATOM 1496 C CA . ILE B 1 7 ? -46.563 53.716 -4.512 1.00 109.19 587 ILE B CA 1
ATOM 1497 C C . ILE B 1 7 ? -45.881 52.518 -3.827 1.00 118.99 587 ILE B C 1
ATOM 1498 O O . ILE B 1 7 ? -45.046 52.686 -2.924 1.00 106.72 587 ILE B O 1
ATOM 1503 N N . ASN B 1 8 ? -46.229 51.312 -4.269 1.00 110.33 588 ASN B N 1
ATOM 1504 C CA .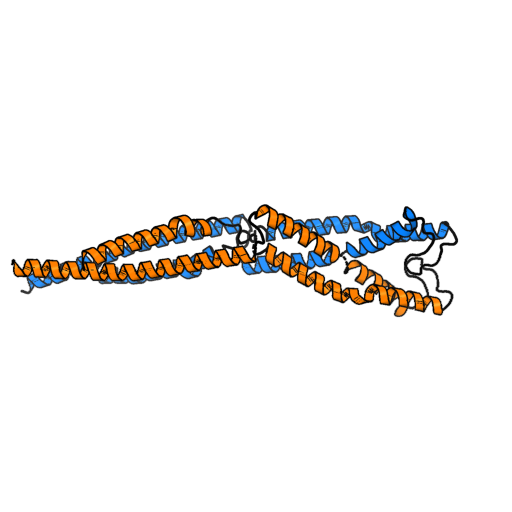 ASN B 1 8 ? -45.634 50.087 -3.731 1.00 108.36 588 ASN B CA 1
ATOM 1505 C C . ASN B 1 8 ? -44.128 49.953 -3.974 1.00 107.42 588 ASN B C 1
ATOM 1506 O O . ASN B 1 8 ? -43.447 49.357 -3.166 1.00 99.09 588 ASN B O 1
ATOM 1511 N N . GLN B 1 9 ? -43.629 50.503 -5.085 1.00 109.13 589 GLN B N 1
ATOM 1512 C CA . GLN B 1 9 ? -42.202 50.484 -5.424 1.00 91.31 589 GLN B CA 1
ATOM 1513 C C . GLN B 1 9 ? -41.452 51.296 -4.374 1.00 108.94 589 GLN B C 1
ATOM 1514 O O . GLN B 1 9 ? -40.386 50.915 -3.898 1.00 89.27 589 GLN B O 1
ATOM 1520 N N . THR B 1 10 ? -42.050 52.438 -4.053 1.00 111.73 590 THR B N 1
ATOM 1521 C CA . THR B 1 10 ? -41.543 53.418 -3.105 1.00 105.70 590 THR B CA 1
ATOM 1522 C C . THR B 1 10 ? -41.683 52.885 -1.677 1.00 106.21 590 THR B C 1
ATOM 1523 O O . THR B 1 10 ? -40.906 53.237 -0.802 1.00 120.74 590 THR B O 1
ATOM 1527 N N . ARG B 1 11 ? -42.699 52.059 -1.438 1.00 115.21 591 ARG B N 1
ATOM 1528 C CA . ARG B 1 11 ? -42.812 51.333 -0.175 1.00 118.03 591 ARG B CA 1
ATOM 1529 C C . ARG B 1 11 ? -41.640 50.375 -0.059 1.00 118.00 591 ARG B C 1
ATOM 1530 O O . ARG B 1 11 ? -41.081 50.168 1.019 1.00 121.32 591 ARG B O 1
ATOM 1538 N N . ASP B 1 12 ? -41.265 49.801 -1.196 1.00 114.75 592 ASP B N 1
ATOM 1539 C CA . ASP B 1 12 ? -40.204 48.809 -1.225 1.00 115.67 592 ASP B CA 1
ATOM 1540 C C . ASP B 1 12 ? -38.850 49.448 -0.929 1.00 101.08 592 ASP B C 1
ATOM 1541 O O . ASP B 1 12 ? -38.147 48.986 -0.040 1.00 96.16 592 ASP B O 1
ATOM 1546 N N . ARG B 1 13 ? -38.498 50.507 -1.662 1.00 87.91 593 ARG B N 1
ATOM 1547 C CA . ARG B 1 13 ? -37.280 51.263 -1.397 1.00 99.53 593 ARG B CA 1
ATOM 1548 C C . ARG B 1 13 ? -37.218 51.795 0.010 1.00 109.33 593 ARG B C 1
ATOM 1549 O O . ARG B 1 13 ? -36.159 51.754 0.640 1.00 114.48 593 ARG B O 1
ATOM 1557 N N . LEU B 1 14 ? -38.337 52.315 0.504 1.00 106.30 594 LEU B N 1
ATOM 1558 C CA . LEU B 1 14 ? -38.303 52.891 1.836 1.00 114.81 594 LEU B CA 1
ATOM 1559 C C . LEU B 1 14 ? -37.961 51.828 2.892 1.00 108.64 594 LEU B C 1
ATOM 1560 O O . LEU B 1 14 ? -37.185 52.098 3.806 1.00 103.66 594 LEU B O 1
ATOM 1565 N N . ALA B 1 15 ? -38.513 50.621 2.746 1.00 104.32 595 ALA B N 1
ATOM 1566 C CA . ALA B 1 15 ? -38.198 49.517 3.661 1.00 100.06 595 ALA B CA 1
ATOM 1567 C C . ALA B 1 15 ? -36.744 49.076 3.512 1.00 101.55 595 ALA B C 1
ATOM 1568 O O . ALA B 1 15 ? -36.032 48.896 4.495 1.00 95.13 595 ALA B O 1
ATOM 1570 N N . LYS B 1 16 ? -36.313 48.895 2.271 1.00 102.43 596 LYS B N 1
ATOM 1571 C CA . LYS B 1 16 ? -34.949 48.492 1.985 1.00 93.95 596 LYS B CA 1
ATOM 1572 C C . LYS B 1 16 ? -33.930 49.476 2.567 1.00 96.63 596 LYS B C 1
ATOM 1573 O O . LYS B 1 16 ? -32.908 49.056 3.129 1.00 99.50 596 LYS B O 1
ATOM 1579 N N . LEU B 1 17 ? -34.206 50.775 2.433 1.00 94.57 597 LEU B N 1
ATOM 1580 C CA . LEU B 1 17 ? -33.317 51.824 2.948 1.00 92.95 597 LEU B CA 1
ATOM 1581 C C . LEU B 1 17 ? -33.253 51.792 4.479 1.00 100.54 597 LEU B C 1
ATOM 1582 O O . LEU B 1 17 ? -32.197 52.060 5.073 1.00 92.14 597 LEU B O 1
ATOM 1587 N N . ASN B 1 18 ? -34.385 51.496 5.118 1.00 106.89 598 ASN B N 1
ATOM 1588 C CA . ASN B 1 18 ? -34.393 51.347 6.571 1.00 102.53 598 ASN B CA 1
ATOM 1589 C C . ASN B 1 18 ? -33.581 50.132 7.048 1.00 97.05 598 ASN B C 1
ATOM 1590 O O . ASN B 1 18 ? -32.937 50.197 8.096 1.00 97.70 598 ASN B O 1
ATOM 1595 N N . LYS B 1 19 ? -33.612 49.033 6.292 1.00 92.08 599 LYS B N 1
ATOM 1596 C CA . LYS B 1 19 ? -32.839 47.853 6.667 1.00 100.13 599 LYS B CA 1
ATOM 1597 C C . LYS B 1 19 ? -31.354 48.139 6.506 1.00 97.98 599 LYS B C 1
ATOM 1598 O O . LYS B 1 19 ? -30.543 47.650 7.273 1.00 93.18 599 LYS B O 1
ATOM 1604 N N . GLU B 1 20 ? -31.015 48.963 5.521 1.00 104.17 600 GLU B N 1
ATOM 1605 C CA . GLU B 1 20 ? -29.643 49.407 5.336 1.00 100.30 600 GLU B CA 1
ATOM 1606 C C . GLU B 1 20 ? -29.230 50.301 6.480 1.00 101.20 600 GLU B C 1
ATOM 1607 O O . GLU B 1 20 ? -28.177 50.080 7.090 1.00 104.08 600 GLU B O 1
ATOM 1613 N N . LEU B 1 21 ? -30.054 51.300 6.797 1.00 94.36 601 LEU B N 1
ATOM 1614 C CA . LEU B 1 21 ? -29.680 52.227 7.864 1.00 98.71 601 LEU B CA 1
ATOM 1615 C C . LEU B 1 21 ? -29.551 51.520 9.209 1.00 97.73 601 LEU B C 1
ATOM 1616 O O . LEU B 1 21 ? -28.618 51.801 9.946 1.00 83.35 601 LEU B O 1
ATOM 1621 N N . ALA B 1 22 ? -30.460 50.599 9.519 1.00 100.00 602 ALA B N 1
ATOM 1622 C CA . ALA B 1 22 ? -30.394 49.875 10.789 1.00 104.82 602 ALA B CA 1
ATOM 1623 C C . ALA B 1 22 ? -29.106 49.043 10.934 1.00 98.33 602 ALA B C 1
ATOM 1624 O O . ALA B 1 22 ? -28.464 49.052 11.988 1.00 90.93 602 ALA B O 1
ATOM 1626 N N . SER B 1 23 ? -28.710 48.353 9.870 1.00 92.97 603 SER B N 1
ATOM 1627 C CA . SER B 1 23 ? -27.548 47.485 9.950 1.00 95.92 603 SER B CA 1
ATOM 1628 C C . SER B 1 23 ? -26.259 48.305 9.961 1.00 102.89 603 SER B C 1
ATOM 1629 O O . SER B 1 23 ? -25.288 47.923 10.622 1.00 103.38 603 SER B O 1
ATOM 1632 N N . SER B 1 24 ? -26.242 49.433 9.252 1.00 100.39 604 SER B N 1
ATOM 1633 C CA . SER B 1 24 ? -25.108 50.355 9.355 1.00 92.05 604 SER B CA 1
ATOM 1634 C C . SER B 1 24 ? -25.020 50.889 10.756 1.00 96.78 604 SER B C 1
ATOM 1635 O O . SER B 1 24 ? -23.939 50.903 11.354 1.00 103.91 604 SER B O 1
ATOM 1638 N N . GLU B 1 25 ? -26.157 51.313 11.296 1.00 94.04 605 GLU B N 1
ATOM 1639 C CA . GLU B 1 25 ? -26.161 51.873 12.643 1.00 108.73 605 GLU B CA 1
ATOM 1640 C C . GLU B 1 25 ? -25.595 50.876 13.673 1.00 109.10 605 GLU B C 1
ATOM 1641 O O . GLU B 1 25 ? -24.884 51.265 14.608 1.00 102.81 605 GLU B O 1
ATOM 1647 N N . GLN B 1 26 ? -25.911 49.596 13.476 1.00 111.91 606 GLN B N 1
ATOM 1648 C CA . GLN B 1 26 ? -25.372 48.496 14.277 1.00 111.57 606 GLN B CA 1
ATOM 1649 C C . GLN B 1 26 ? -23.842 48.414 14.209 1.00 97.72 606 GLN B C 1
ATOM 1650 O O . GLN B 1 26 ? -23.152 48.368 15.235 1.00 84.28 606 GLN B O 1
ATOM 1656 N N . ASN B 1 27 ? -23.332 48.399 12.982 1.00 94.62 607 ASN B N 1
ATOM 1657 C CA . ASN B 1 27 ? -21.906 48.314 12.735 1.00 93.23 607 ASN B CA 1
ATOM 1658 C C . ASN B 1 27 ? -21.185 49.472 13.373 1.00 90.86 607 ASN B C 1
ATOM 1659 O O . ASN B 1 27 ? -20.161 49.269 14.018 1.00 91.16 607 ASN B O 1
ATOM 1664 N N . LYS B 1 28 ? -21.716 50.680 13.176 1.00 90.62 608 LYS B N 1
ATOM 1665 C CA . LYS B 1 28 ? -21.101 51.892 13.716 1.00 96.55 608 LYS B CA 1
ATOM 1666 C C . LYS B 1 28 ? -20.825 51.768 15.212 1.00 94.00 608 LYS B C 1
ATOM 1667 O O . LYS B 1 28 ? -19.728 52.092 15.663 1.00 82.19 608 LYS B O 1
ATOM 1673 N N . ASN B 1 29 ? -21.800 51.271 15.970 1.00 95.48 609 ASN B N 1
ATOM 1674 C CA . ASN B 1 29 ? -21.566 51.011 17.385 1.00 99.72 609 ASN B CA 1
ATOM 1675 C C . ASN B 1 29 ? -20.573 49.881 17.562 1.00 94.91 609 ASN B C 1
ATOM 1676 O O . ASN B 1 29 ? -19.659 49.992 18.357 1.00 87.21 609 ASN B O 1
ATOM 1681 N N . HIS B 1 30 ? -20.754 48.813 16.796 1.00 98.07 610 HIS B N 1
ATOM 1682 C CA . HIS B 1 30 ? -19.882 47.653 16.851 1.00 95.19 610 HIS B CA 1
ATOM 1683 C C . HIS B 1 30 ? -18.415 48.044 16.613 1.00 86.88 610 HIS B C 1
ATOM 1684 O O . HIS B 1 30 ? -17.515 47.730 17.417 1.00 91.41 610 HIS B O 1
ATOM 1691 N N . ILE B 1 31 ? -18.189 48.777 15.532 1.00 75.86 611 ILE B N 1
ATOM 1692 C CA . ILE B 1 31 ? -16.851 49.206 15.156 1.00 75.09 611 ILE B CA 1
ATOM 1693 C C . ILE B 1 31 ? -16.303 50.178 16.206 1.00 78.09 611 ILE B C 1
ATOM 1694 O O . ILE B 1 31 ? -15.173 49.998 16.706 1.00 71.91 611 ILE B O 1
ATOM 1699 N N . ASN B 1 32 ? -17.140 51.154 16.585 1.00 71.32 612 ASN B N 1
ATOM 1700 C CA . ASN B 1 32 ? -16.776 52.180 17.551 1.00 81.34 612 ASN B CA 1
ATOM 1701 C C . ASN B 1 32 ? -16.266 51.530 18.839 1.00 94.07 612 ASN B C 1
ATOM 1702 O O . ASN B 1 32 ? -15.281 51.985 19.438 1.00 88.92 612 ASN B O 1
ATOM 1707 N N . ASN B 1 33 ? -16.940 50.463 19.255 1.00 104.53 613 ASN B N 1
ATOM 1708 C CA . ASN B 1 33 ? -16.576 49.746 20.469 1.00 103.67 613 ASN B CA 1
ATOM 1709 C C . ASN B 1 33 ? -15.282 48.919 20.314 1.00 104.03 613 ASN B C 1
ATOM 1710 O O . ASN B 1 33 ? -14.512 48.754 21.268 1.00 104.61 613 ASN B O 1
ATOM 1715 N N . GLU B 1 34 ? -15.038 48.425 19.103 1.00 96.14 614 GLU B N 1
ATOM 1716 C CA . GLU B 1 34 ? -13.813 47.691 18.801 1.00 82.92 614 GLU B CA 1
ATOM 1717 C C . GLU B 1 34 ? -12.617 48.641 18.793 1.00 79.38 614 GLU B C 1
ATOM 1718 O O . GLU B 1 34 ? -11.536 48.323 19.301 1.00 77.07 614 GLU B O 1
ATOM 1724 N N . LEU B 1 35 ? -12.827 49.804 18.195 1.00 79.76 615 LEU B N 1
ATOM 1725 C CA . LEU B 1 35 ? -11.847 50.865 18.202 1.00 76.82 615 LEU B CA 1
ATOM 1726 C C . LEU B 1 35 ? -11.532 51.226 19.641 1.00 75.97 615 LEU B C 1
ATOM 1727 O O . LEU B 1 35 ? -10.351 51.324 20.022 1.00 77.24 615 LEU B O 1
ATOM 1732 N N . LYS B 1 36 ? -12.575 51.373 20.457 1.00 71.76 616 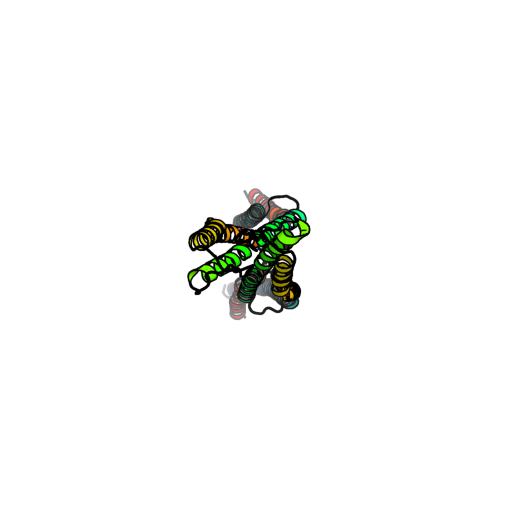LYS B N 1
ATOM 1733 C CA . LYS B 1 36 ? -12.362 51.673 21.875 1.00 76.63 616 LYS B CA 1
ATOM 1734 C C . LYS B 1 36 ? -11.492 50.622 22.580 1.00 78.45 616 LYS B C 1
ATOM 1735 O O . LYS B 1 36 ? -10.634 50.972 23.383 1.00 81.67 616 LYS B O 1
ATOM 1741 N N . ARG B 1 37 ? -11.700 49.348 22.264 1.00 78.00 617 ARG B N 1
ATOM 1742 C CA . ARG B 1 37 ? -10.962 48.286 22.922 1.00 74.10 617 ARG B CA 1
ATOM 1743 C C . ARG B 1 37 ? -9.520 48.242 22.444 1.00 71.28 617 ARG B C 1
ATOM 1744 O O . ARG B 1 37 ? -8.611 48.051 23.242 1.00 79.89 617 ARG B O 1
ATOM 1752 N N . LYS B 1 38 ? -9.318 48.383 21.139 1.00 66.98 618 LYS B N 1
ATOM 1753 C CA . LYS B 1 38 ? -7.976 48.335 20.586 1.00 70.47 618 LYS B CA 1
ATOM 1754 C C . LYS B 1 38 ? -7.129 49.493 21.098 1.00 79.58 618 LYS B C 1
ATOM 1755 O O . LYS B 1 38 ? -5.932 49.320 21.331 1.00 79.14 618 LYS B O 1
ATOM 1761 N N . GLU B 1 39 ? -7.744 50.664 21.271 1.00 77.19 619 GLU B N 1
ATOM 1762 C CA . GLU B 1 39 ? -7.034 51.834 21.790 1.00 71.89 619 GLU B CA 1
ATOM 1763 C C . GLU B 1 39 ? -6.643 51.678 23.260 1.00 76.54 619 GLU B C 1
ATOM 1764 O O . GLU B 1 39 ? -5.572 52.103 23.670 1.00 68.75 619 GLU B O 1
ATOM 1770 N N . GLU B 1 40 ? -7.537 51.097 24.052 1.00 82.55 620 GLU B N 1
ATOM 1771 C CA . GLU B 1 40 ? -7.268 50.828 25.454 1.00 79.10 620 GLU B CA 1
ATOM 1772 C C . GLU B 1 40 ? -6.170 49.779 25.557 1.00 82.80 620 GLU B C 1
ATOM 1773 O O . GLU B 1 40 ? -5.245 49.885 26.373 1.00 73.60 620 GLU B O 1
ATOM 1779 N N . GLN B 1 41 ? -6.284 48.765 24.715 1.00 81.53 621 GLN B N 1
ATOM 1780 C CA . GLN B 1 41 ? -5.294 47.712 24.671 1.00 77.37 621 GLN B CA 1
ATOM 1781 C C . GLN B 1 41 ? -3.916 48.295 24.384 1.00 73.60 621 GLN B C 1
ATOM 1782 O O . GLN B 1 41 ? -2.943 47.945 25.032 1.00 72.34 621 GLN B O 1
ATOM 1788 N N . LEU B 1 42 ? -3.838 49.184 23.399 1.00 76.30 622 LEU B N 1
ATOM 1789 C CA . LEU B 1 42 ? -2.575 49.804 23.039 1.00 75.85 622 LEU B CA 1
ATOM 1790 C C . LEU B 1 42 ? -2.063 50.666 24.171 1.00 77.69 622 LEU B C 1
ATOM 1791 O O . LEU B 1 42 ? -0.880 50.609 24.526 1.00 77.99 622 LEU B O 1
ATOM 1796 N N . SER B 1 43 ? -2.979 51.451 24.733 1.00 74.07 623 SER B N 1
ATOM 1797 C CA . SER B 1 43 ? -2.680 52.367 25.817 1.00 72.38 623 SER B CA 1
ATOM 1798 C C . SER B 1 43 ? -2.026 51.628 26.983 1.00 81.91 623 SER B C 1
ATOM 1799 O O . SER B 1 43 ? -1.078 52.115 27.591 1.00 80.09 623 SER B O 1
ATOM 1802 N N . SER B 1 44 ? -2.527 50.432 27.266 1.00 78.82 624 SER B N 1
ATOM 1803 C CA . SER B 1 44 ? -1.991 49.620 28.332 1.00 77.07 624 SER B CA 1
ATOM 1804 C C . SER B 1 44 ? -0.589 49.117 28.043 1.00 80.55 624 SER B C 1
ATOM 1805 O O . SER B 1 44 ? 0.223 48.986 28.954 1.00 67.23 624 SER B O 1
ATOM 1808 N N . TYR B 1 45 ? -0.336 48.779 26.783 1.00 83.06 625 TYR B N 1
ATOM 1809 C CA . TYR B 1 45 ? 0.960 48.256 26.392 1.00 75.29 625 TYR B CA 1
ATOM 1810 C C . TYR B 1 45 ? 1.991 49.355 26.503 1.00 72.19 625 TYR B C 1
ATOM 1811 O O . TYR B 1 45 ? 3.112 49.123 26.949 1.00 77.53 625 TYR B O 1
ATOM 1820 N N . GLU B 1 46 ? 1.595 50.558 26.121 1.00 64.72 626 GLU B N 1
ATOM 1821 C CA . GLU B 1 46 ? 2.493 51.694 26.171 1.00 71.35 626 GLU B CA 1
ATOM 1822 C C . GLU B 1 46 ? 2.812 52.073 27.614 1.00 71.73 626 GLU B C 1
ATOM 1823 O O . GLU B 1 46 ? 3.914 52.535 27.894 1.00 67.71 626 GLU B O 1
ATOM 1829 N N . ASP B 1 47 ? 1.837 51.907 28.508 1.00 75.37 627 ASP B N 1
ATOM 1830 C CA . ASP B 1 47 ? 2.046 52.168 29.922 1.00 74.30 627 ASP B CA 1
ATOM 1831 C C . ASP B 1 47 ? 3.006 51.181 30.534 1.00 83.40 627 ASP B C 1
ATOM 1832 O O . ASP B 1 47 ? 3.888 51.578 31.286 1.00 74.38 627 ASP B O 1
ATOM 1837 N N . LYS B 1 48 ? 2.846 49.904 30.204 1.00 84.57 628 LYS B N 1
ATOM 1838 C CA . LYS B 1 48 ? 3.693 48.881 30.794 1.00 92.71 628 LYS B CA 1
ATOM 1839 C C . LYS B 1 48 ? 5.109 49.062 30.265 1.00 91.75 628 LYS B C 1
ATOM 1840 O O . LYS B 1 48 ? 6.074 49.030 31.017 1.00 93.27 628 LYS B O 1
ATOM 1846 N N . LEU B 1 49 ? 5.208 49.259 28.956 1.00 87.55 629 LEU B N 1
ATOM 1847 C CA . LEU B 1 49 ? 6.471 49.491 28.273 1.00 80.20 629 LEU B CA 1
ATOM 1848 C C . LEU B 1 49 ? 7.167 50.703 28.868 1.00 86.89 629 LEU B C 1
ATOM 1849 O O . LEU B 1 49 ? 8.391 50.761 28.963 1.00 85.60 629 LEU B O 1
ATOM 1854 N N . PHE B 1 50 ? 6.371 51.706 29.216 1.00 86.26 630 PHE B N 1
ATOM 1855 C CA . PHE B 1 50 ? 6.917 52.919 29.796 1.00 83.60 630 PHE B CA 1
ATOM 1856 C C . PHE B 1 50 ? 7.419 52.715 31.231 1.00 88.25 630 PHE B C 1
ATOM 1857 O O . PHE B 1 50 ? 8.488 53.215 31.571 1.00 85.93 630 PHE B O 1
ATOM 1865 N N . ASP B 1 51 ? 6.688 51.929 32.030 1.00 88.86 631 ASP B N 1
ATOM 1866 C CA . ASP B 1 51 ? 7.033 51.674 33.432 1.00 95.88 631 ASP B CA 1
ATOM 1867 C C . ASP B 1 51 ? 8.307 50.851 33.544 1.00 94.96 631 ASP B C 1
ATOM 1868 O O . ASP B 1 51 ? 9.107 51.014 34.455 1.00 93.98 631 ASP B O 1
ATOM 1873 N N . VAL B 1 52 ? 8.479 50.009 32.540 1.00 86.65 632 VAL B N 1
ATOM 1874 C CA . VAL B 1 52 ? 9.508 49.003 32.433 1.00 72.17 632 VAL B CA 1
ATOM 1875 C C . VAL B 1 52 ? 10.804 49.509 31.776 1.00 74.64 632 VAL B C 1
ATOM 1876 O O . VAL B 1 52 ? 11.896 48.995 32.059 1.00 66.56 632 VAL B O 1
ATOM 1880 N N . CYS B 1 53 ? 10.698 50.483 30.881 1.00 79.63 633 CYS B N 1
ATOM 1881 C CA . CYS B 1 53 ? 11.893 51.044 30.258 1.00 83.34 633 CYS B CA 1
ATOM 1882 C C . CYS B 1 53 ? 12.171 52.499 30.614 1.00 102.00 633 CYS B C 1
ATOM 1883 O O . CYS B 1 53 ? 11.279 53.347 30.547 1.00 116.64 633 CYS B O 1
ATOM 1886 N N . GLY B 1 54 ? 13.417 52.782 30.984 1.00 100.23 634 GLY B N 1
ATOM 1887 C CA . GLY B 1 54 ? 13.840 54.125 31.323 1.00 106.99 634 GLY B CA 1
ATOM 1888 C C . GLY B 1 54 ? 14.506 54.822 30.148 1.00 114.83 634 GLY B C 1
ATOM 1889 O O . GLY B 1 54 ? 15.229 55.799 30.346 1.00 118.41 634 GLY B O 1
ATOM 1890 N N . SER B 1 55 ? 14.265 54.329 28.930 1.00 118.24 635 SER B N 1
ATOM 1891 C CA . SER B 1 55 ? 14.889 54.897 27.729 1.00 124.51 635 SER B CA 1
ATOM 1892 C C . SER B 1 55 ? 14.258 54.421 26.414 1.00 134.66 635 SER B C 1
ATOM 1893 O O . SER B 1 55 ? 13.286 53.665 26.406 1.00 137.60 635 SER B O 1
ATOM 1896 N N . GLN B 1 56 ? 14.845 54.877 25.310 1.00 137.32 636 GLN B N 1
ATOM 1897 C CA . GLN B 1 56 ? 14.410 54.579 23.942 1.00 129.96 636 GLN B CA 1
ATOM 1898 C C . GLN B 1 56 ? 15.184 53.410 23.316 1.00 123.09 636 GLN B C 1
ATOM 1899 O O . GLN B 1 56 ? 14.725 52.804 22.332 1.00 112.94 636 GLN B O 1
ATOM 1905 N N . ASP B 1 57 ? 16.338 53.087 23.916 1.00 120.54 637 ASP B N 1
ATOM 1906 C CA . ASP B 1 57 ? 17.189 51.976 23.483 1.00 116.46 637 ASP B CA 1
ATOM 1907 C C . ASP B 1 57 ? 17.059 50.782 24.420 1.00 112.27 637 ASP B C 1
ATOM 1908 O O . ASP B 1 57 ? 17.563 50.773 25.549 1.00 113.44 637 ASP B O 1
ATOM 1913 N N . PHE B 1 58 ? 16.376 49.766 23.906 1.00 110.15 638 PHE B N 1
ATOM 1914 C CA . PHE B 1 58 ? 15.991 48.610 24.685 1.00 97.94 638 PHE B CA 1
ATOM 1915 C C . PHE B 1 58 ? 17.203 47.761 25.012 1.00 88.90 638 PHE B C 1
ATOM 1916 O O . PHE B 1 58 ? 17.356 47.314 26.144 1.00 88.53 638 PHE B O 1
ATOM 1924 N N . GLU B 1 59 ? 18.043 47.528 24.008 1.00 86.61 639 GLU B N 1
ATOM 1925 C CA . GLU B 1 59 ? 19.223 46.690 24.166 1.00 85.99 639 GLU B CA 1
ATOM 1926 C C . GLU B 1 59 ? 20.156 47.338 25.195 1.00 88.19 639 GLU B C 1
ATOM 1927 O O . GLU B 1 59 ? 20.843 46.641 25.950 1.00 83.61 639 GLU B O 1
ATOM 1933 N N . SER B 1 60 ? 20.171 48.672 25.219 1.00 86.85 640 SER B N 1
ATOM 1934 C CA . SER B 1 60 ? 20.994 49.427 26.166 1.00 79.51 640 SER B CA 1
ATOM 1935 C C . SER B 1 60 ? 20.428 49.413 27.586 1.00 85.15 640 SER B C 1
ATOM 1936 O O . SER B 1 60 ? 21.169 49.133 28.539 1.00 84.51 640 SER B O 1
ATOM 1939 N N . ASP B 1 61 ? 19.123 49.673 27.725 1.00 84.07 641 ASP B N 1
ATOM 1940 C CA . ASP B 1 61 ? 18.496 49.632 29.050 1.00 85.21 641 ASP B CA 1
ATOM 1941 C C . ASP B 1 61 ? 18.667 48.294 29.704 1.00 77.50 641 ASP B C 1
ATOM 1942 O O . ASP B 1 61 ? 18.953 48.211 30.893 1.00 81.98 641 ASP B O 1
ATOM 1947 N N . LEU B 1 62 ? 18.459 47.257 28.907 1.00 65.31 642 LEU B N 1
ATOM 1948 C CA . LEU B 1 62 ? 18.626 45.901 29.347 1.00 61.12 642 LEU B CA 1
ATOM 1949 C C . LEU B 1 62 ? 20.091 45.663 29.731 1.00 68.89 642 LEU B C 1
ATOM 1950 O O . LEU B 1 62 ? 20.384 45.054 30.747 1.00 69.79 642 LEU B O 1
ATOM 1955 N N . ASP B 1 63 ? 21.013 46.149 28.915 1.00 66.82 643 ASP B N 1
ATOM 1956 C CA . ASP B 1 63 ? 22.420 45.984 29.227 1.00 79.36 643 ASP B CA 1
ATOM 1957 C C . ASP B 1 63 ? 22.770 46.720 30.519 1.00 76.35 643 ASP B C 1
ATOM 1958 O O . ASP B 1 63 ? 23.467 46.181 31.367 1.00 67.54 643 ASP B O 1
ATOM 1963 N N . ARG B 1 64 ? 22.265 47.938 30.676 1.00 78.85 644 ARG B N 1
ATOM 1964 C CA . ARG B 1 64 ? 22.546 48.732 31.874 1.00 72.92 644 ARG B CA 1
ATOM 1965 C C . ARG B 1 64 ? 21.823 48.154 33.092 1.00 78.03 644 ARG B C 1
ATOM 1966 O O . ARG B 1 64 ? 22.347 48.207 34.201 1.00 76.36 644 ARG B O 1
ATOM 1974 N N . LEU B 1 65 ? 20.628 47.597 32.890 1.00 76.00 645 LEU B N 1
ATOM 1975 C CA . LEU B 1 65 ? 19.934 46.904 33.975 1.00 69.45 645 LEU B CA 1
ATOM 1976 C C . LEU B 1 65 ? 20.700 45.654 34.444 1.00 77.04 645 LEU B C 1
ATOM 1977 O O . LEU B 1 65 ? 20.715 45.309 35.632 1.00 72.30 645 LEU B O 1
ATOM 1982 N N . LYS B 1 66 ? 21.286 44.941 33.498 1.00 55.27 646 LYS B N 1
ATOM 1983 C CA . LYS B 1 66 ? 22.076 43.784 33.835 1.00 54.26 646 LYS B CA 1
ATOM 1984 C C . LYS B 1 66 ? 23.318 44.175 34.673 1.00 72.39 646 LYS B C 1
ATOM 1985 O O . LYS B 1 66 ? 23.661 43.499 35.625 1.00 66.85 646 LYS B O 1
ATOM 1991 N N . GLU B 1 67 ? 23.971 45.276 34.322 1.00 71.97 647 GLU B N 1
ATOM 1992 C CA . GLU B 1 67 ? 25.118 45.756 35.077 1.00 61.38 647 GLU B CA 1
ATOM 1993 C C . GLU B 1 67 ? 24.719 46.111 36.495 1.00 68.28 647 GLU B C 1
ATOM 1994 O O . GLU B 1 67 ? 25.436 45.781 37.431 1.00 77.39 647 GLU B O 1
ATOM 2000 N N . GLU B 1 68 ? 23.576 46.773 36.660 1.00 73.80 648 GLU B N 1
ATOM 2001 C CA . GLU B 1 68 ? 23.106 47.083 38.006 1.00 69.58 648 GLU B CA 1
ATOM 2002 C C . GLU B 1 68 ? 22.813 45.838 38.811 1.00 65.13 648 GLU B C 1
ATOM 2003 O O . GLU B 1 68 ? 23.075 45.793 40.008 1.00 75.10 648 GLU B O 1
ATOM 2009 N N . ILE B 1 69 ? 22.224 44.844 38.164 1.00 60.23 649 ILE B N 1
ATOM 2010 C CA . ILE B 1 69 ? 21.881 43.619 38.851 1.00 52.03 649 ILE B CA 1
ATOM 2011 C C . ILE B 1 69 ? 23.190 42.957 39.290 1.00 61.77 649 ILE B C 1
ATOM 2012 O O . ILE B 1 69 ? 23.249 42.341 40.347 1.00 56.87 649 ILE B O 1
ATOM 2017 N N . GLU B 1 70 ? 24.225 43.062 38.459 1.00 71.96 650 GLU B N 1
ATOM 2018 C CA . GLU B 1 70 ? 25.533 42.493 38.786 1.00 79.35 650 GLU B CA 1
ATOM 2019 C C . GLU B 1 70 ? 26.170 43.210 39.990 1.00 77.26 650 GLU B C 1
ATOM 2020 O O . GLU B 1 70 ? 26.746 42.552 40.854 1.00 72.19 650 GLU B O 1
ATOM 2026 N N . LYS B 1 71 ? 26.048 44.543 40.057 1.00 70.54 651 LYS B N 1
ATOM 2027 C CA . LYS B 1 71 ? 26.607 45.302 41.183 1.00 70.23 651 LYS B CA 1
ATOM 2028 C C . LYS B 1 71 ? 25.907 44.946 42.477 1.00 78.93 651 LYS B C 1
ATOM 2029 O O . LYS B 1 71 ? 26.550 44.757 43.509 1.00 90.93 6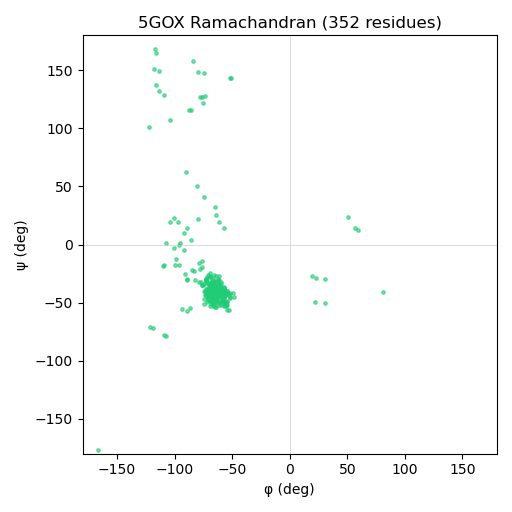51 LYS B O 1
ATOM 2035 N N . SER B 1 72 ? 24.590 44.871 42.425 1.00 74.72 652 SER B N 1
ATOM 2036 C CA . SER B 1 72 ? 23.830 44.529 43.610 1.00 71.19 652 SER B CA 1
ATOM 2037 C C . SER B 1 72 ? 24.132 43.160 44.173 1.00 66.09 652 SER B C 1
ATOM 2038 O O . SER B 1 72 ? 23.997 42.954 45.372 1.00 70.43 652 SER B O 1
ATOM 2041 N N . SER B 1 73 ? 24.427 42.200 43.308 1.00 57.22 653 SER B N 1
ATOM 2042 C CA . SER B 1 73 ? 24.590 40.841 43.765 1.00 60.31 653 SER B CA 1
ATOM 2043 C C . SER B 1 73 ? 26.024 40.657 44.322 1.00 63.56 653 SER B C 1
ATOM 2044 O O . SER B 1 73 ? 26.289 39.795 45.150 1.00 65.45 653 SER B O 1
ATOM 2047 N N . LYS B 1 74 ? 26.950 41.416 43.766 1.00 64.51 654 LYS B N 1
ATOM 2048 C CA . LYS B 1 74 ? 28.318 41.481 44.238 1.00 68.41 654 LYS B CA 1
ATOM 2049 C C . LYS B 1 74 ? 28.308 42.106 45.646 1.00 72.66 654 LYS B C 1
ATOM 2050 O O . LYS B 1 74 ? 29.051 41.700 46.544 1.00 76.95 654 LYS B O 1
ATOM 2056 N N . GLN B 1 75 ? 27.426 43.083 45.822 1.00 57.63 655 GLN B N 1
ATOM 2057 C CA . GLN B 1 75 ? 27.207 43.748 47.094 1.00 62.19 655 GLN B CA 1
ATOM 2058 C C . GLN B 1 75 ? 26.633 42.750 48.062 1.00 74.17 655 GLN B C 1
ATOM 2059 O O . GLN B 1 75 ? 27.076 42.646 49.203 1.00 88.02 655 GLN B O 1
ATOM 2065 N N . ARG B 1 76 ? 25.643 42.009 47.582 1.00 73.52 656 ARG B N 1
ATOM 2066 C CA . ARG B 1 76 ? 25.023 40.943 48.353 1.00 70.38 656 ARG B CA 1
ATOM 2067 C C . ARG B 1 76 ? 26.041 39.920 48.822 1.00 67.21 656 ARG B C 1
ATOM 2068 O O . ARG B 1 76 ? 25.960 39.406 49.933 1.00 64.45 656 ARG B O 1
ATOM 2076 N N . ALA B 1 77 ? 26.978 39.597 47.945 1.00 65.96 657 ALA B N 1
ATOM 2077 C CA . ALA B 1 77 ? 27.997 38.645 48.300 1.00 65.84 657 ALA B CA 1
ATOM 2078 C C . ALA B 1 77 ? 28.780 39.212 49.482 1.00 68.74 657 ALA B C 1
ATOM 2079 O O . ALA B 1 77 ? 28.832 38.571 50.525 1.00 66.87 657 ALA B O 1
ATOM 2089 N N . LEU B 1 79 ? 28.150 41.544 51.758 1.00 70.01 659 LEU B N 1
ATOM 2090 C CA . LEU B 1 79 ? 27.358 41.573 52.980 1.00 70.14 659 LEU B CA 1
ATOM 2091 C C . LEU B 1 79 ? 27.159 40.170 53.517 1.00 79.62 659 LEU B C 1
ATOM 2092 O O . LEU B 1 79 ? 27.420 39.898 54.690 1.00 81.88 659 LEU B O 1
ATOM 2097 N N . ALA B 1 80 ? 26.736 39.267 52.647 1.00 78.64 660 ALA B N 1
ATOM 2098 C CA . ALA B 1 80 ? 26.471 37.910 53.075 1.00 76.06 660 ALA B CA 1
ATOM 2099 C C . ALA B 1 80 ? 27.747 37.216 53.559 1.00 73.76 660 ALA B C 1
ATOM 2100 O O . ALA B 1 80 ? 27.739 36.544 54.579 1.00 76.32 660 ALA B O 1
ATOM 2102 N N . GLY B 1 81 ? 28.837 37.362 52.818 1.00 71.86 661 GLY B N 1
ATOM 2103 C CA . GLY B 1 81 ? 30.098 36.758 53.206 1.00 76.58 661 GLY B CA 1
ATOM 2104 C C . GLY B 1 81 ? 30.646 37.259 54.537 1.00 74.04 661 GLY B C 1
ATOM 2105 O O . GLY B 1 81 ? 30.978 36.475 55.416 1.00 75.72 661 GLY B O 1
ATOM 2106 N N . ALA B 1 82 ? 30.717 38.570 54.702 1.00 71.23 662 ALA B N 1
ATOM 2107 C CA . ALA B 1 82 ? 31.299 39.149 55.913 1.00 76.44 662 ALA B CA 1
ATOM 2108 C C . ALA B 1 82 ? 30.458 38.785 57.123 1.00 79.25 662 ALA B C 1
ATOM 2109 O O . ALA B 1 82 ? 30.969 38.475 58.192 1.00 85.13 662 ALA B O 1
ATOM 2111 N N . THR B 1 83 ? 29.151 38.817 56.923 1.00 73.97 663 THR B N 1
ATOM 2112 C CA . THR B 1 83 ? 28.192 38.470 57.952 1.00 68.88 663 THR B CA 1
ATOM 2113 C C . THR B 1 83 ? 28.456 37.083 58.510 1.00 74.30 663 THR B C 1
ATOM 2114 O O . THR B 1 83 ? 28.585 36.899 59.712 1.00 83.39 663 THR B O 1
ATOM 2118 N N . ALA B 1 84 ? 28.565 36.116 57.615 1.00 65.51 664 ALA B N 1
ATOM 2119 C CA . ALA B 1 84 ? 28.790 34.744 57.997 1.00 65.88 664 ALA B CA 1
ATOM 2120 C C . ALA B 1 84 ? 30.143 34.538 58.656 1.00 78.68 664 ALA B C 1
ATOM 2121 O O . ALA B 1 84 ? 30.257 33.810 59.641 1.00 96.55 664 ALA B O 1
ATOM 2123 N N . VAL B 1 85 ? 31.173 35.158 58.093 1.00 74.60 665 VAL B N 1
ATOM 2124 C CA . VAL B 1 85 ? 32.536 34.959 58.571 1.00 76.28 665 VAL B CA 1
ATOM 2125 C C . VAL B 1 85 ? 32.716 35.511 59.969 1.00 72.08 665 VAL B C 1
ATOM 2126 O O . VAL B 1 85 ? 33.159 34.820 60.875 1.00 65.99 665 VAL B O 1
ATOM 2130 N N . TYR B 1 86 ? 32.356 36.766 60.139 1.00 69.11 666 TYR B N 1
ATOM 2131 C CA . TYR B 1 86 ? 32.487 37.410 61.429 1.00 69.57 666 TYR B CA 1
ATOM 2132 C C . TYR B 1 86 ? 31.593 36.776 62.467 1.00 77.68 666 TYR B C 1
ATOM 2133 O O . TYR B 1 86 ? 32.018 36.556 63.598 1.00 87.60 666 TYR B O 1
ATOM 2142 N N . SER B 1 87 ? 30.370 36.456 62.071 1.00 74.92 667 SER B N 1
ATOM 2143 C CA . SER B 1 87 ? 29.433 35.762 62.948 1.00 77.64 667 SER B CA 1
ATOM 2144 C C . SER B 1 87 ? 30.047 34.479 63.504 1.00 71.39 667 SER B C 1
ATOM 2145 O O . SER B 1 87 ? 29.880 34.157 64.685 1.00 77.10 667 SER B O 1
ATOM 2148 N N . GLN B 1 88 ? 30.737 33.737 62.640 1.00 64.49 668 GLN B N 1
ATOM 2149 C CA . GLN B 1 88 ? 31.425 32.520 63.051 1.00 67.51 668 GLN B CA 1
ATOM 2150 C C . GLN B 1 88 ? 32.577 32.828 64.045 1.00 75.83 668 GLN B C 1
ATOM 2151 O O . GLN B 1 88 ? 32.768 32.144 65.058 1.00 76.82 668 GLN B O 1
ATOM 2157 N N . PHE B 1 89 ? 33.345 33.862 63.728 1.00 68.76 669 PHE B N 1
ATOM 2158 C CA . PHE B 1 89 ? 34.440 34.294 64.576 1.00 78.00 669 PHE B CA 1
ATOM 2159 C C . PHE B 1 89 ? 33.894 34.603 65.956 1.00 82.99 669 PHE B C 1
ATOM 2160 O O . PHE B 1 89 ? 34.368 34.059 66.954 1.00 86.55 669 PHE B O 1
ATOM 2168 N N . ILE B 1 90 ? 32.858 35.434 65.993 1.00 80.49 670 ILE B N 1
ATOM 2169 C CA . ILE B 1 90 ? 32.222 35.812 67.249 1.00 85.72 670 ILE B CA 1
ATOM 2170 C C . ILE B 1 90 ? 31.721 34.595 68.028 1.00 88.57 670 ILE B C 1
ATOM 2171 O O . ILE B 1 90 ? 31.885 34.515 69.242 1.00 92.25 670 ILE B O 1
ATOM 2176 N N . THR B 1 91 ? 31.102 33.641 67.351 1.00 83.06 671 THR B N 1
ATOM 2177 C CA . THR B 1 91 ? 30.625 32.479 68.081 1.00 88.30 671 THR B CA 1
ATOM 2178 C C . THR B 1 91 ? 31.788 31.601 68.553 1.00 85.09 671 THR B C 1
ATOM 2179 O O . THR B 1 91 ? 31.659 30.897 69.548 1.00 88.56 671 THR B O 1
ATOM 2183 N N . GLN B 1 92 ? 32.924 31.644 67.865 1.00 84.35 672 GLN B N 1
ATOM 2184 C CA . GLN B 1 92 ? 34.083 30.868 68.323 1.00 92.05 672 GLN B CA 1
ATOM 2185 C C . GLN B 1 92 ? 34.667 31.507 69.572 1.00 91.34 672 GLN B C 1
ATOM 2186 O O . GLN B 1 92 ? 35.069 30.823 70.526 1.00 90.82 672 GLN B O 1
ATOM 2192 N N . LEU B 1 93 ? 34.660 32.833 69.575 1.00 92.42 673 LEU B N 1
ATOM 2193 C CA . LEU B 1 93 ? 35.275 33.612 70.641 1.00 96.47 673 LEU B CA 1
ATOM 2194 C C . LEU B 1 93 ? 34.407 33.608 71.888 1.00 98.52 673 LEU B C 1
ATOM 2195 O O . LEU B 1 93 ? 34.882 33.902 72.967 1.00 105.45 673 LEU B O 1
ATOM 2200 N N . THR B 1 94 ? 33.127 33.292 71.731 1.00 101.57 674 THR B N 1
ATOM 2201 C CA . THR B 1 94 ? 32.207 33.273 72.861 1.00 106.65 674 THR B CA 1
ATOM 2202 C C . THR B 1 94 ? 31.772 31.863 73.268 1.00 116.68 674 THR B C 1
ATOM 2203 O O . THR B 1 94 ? 32.298 31.320 74.237 1.00 124.78 674 THR B O 1
ATOM 2207 N N . ASP B 1 95 ? 30.834 31.273 72.522 1.00 119.54 675 ASP B N 1
ATOM 2208 C CA . ASP B 1 95 ? 30.180 30.016 72.922 1.00 123.36 675 ASP B CA 1
ATOM 2209 C C . ASP B 1 95 ? 31.174 28.864 73.034 1.00 122.55 675 ASP B C 1
ATOM 2210 O O . ASP B 1 95 ? 30.992 27.947 73.844 1.00 125.09 675 ASP B O 1
ATOM 2215 N N . GLU B 1 96 ? 32.220 28.904 72.215 1.00 115.23 676 GLU B N 1
ATOM 2216 C CA . GLU B 1 96 ? 33.273 27.913 72.334 1.00 111.39 676 GLU B CA 1
ATOM 2217 C C . GLU B 1 96 ? 34.232 28.367 73.415 1.00 109.06 676 GLU B C 1
ATOM 2218 O O . GLU B 1 96 ? 34.333 29.554 73.743 1.00 110.90 676 GLU B O 1
ATOM 2224 N N . ASN B 1 97 ? 34.956 27.415 73.966 1.00 108.64 677 ASN B N 1
ATOM 2225 C CA . ASN B 1 97 ? 35.813 27.715 75.088 1.00 116.80 677 ASN B CA 1
ATOM 2226 C C . ASN B 1 97 ? 37.123 28.359 74.650 1.00 119.55 677 ASN B C 1
ATOM 2227 O O . ASN B 1 97 ? 38.108 28.314 75.389 1.00 117.15 677 ASN B O 1
ATOM 2232 N N . GLN B 1 98 ? 37.135 28.959 73.454 1.00 119.94 678 GLN B N 1
ATOM 2233 C CA . GLN B 1 98 ? 38.348 29.601 72.959 1.00 127.75 678 GLN B CA 1
ATOM 2234 C C . GLN B 1 98 ? 38.636 30.918 73.631 1.00 138.22 678 GLN B C 1
ATOM 2235 O O . GLN B 1 98 ? 37.837 31.847 73.560 1.00 139.80 678 GLN B O 1
ATOM 2241 N N . SER B 1 99 ? 39.804 31.001 74.249 1.00 146.70 679 SER B N 1
ATOM 2242 C CA . SER B 1 99 ? 40.309 32.264 74.746 1.00 156.38 679 SER B CA 1
ATOM 2243 C C . SER B 1 99 ? 41.393 32.692 73.765 1.00 156.29 679 SER B C 1
ATOM 2244 O O . SER B 1 99 ? 42.266 33.491 74.099 1.00 168.86 679 SER B O 1
ATOM 2247 N N . CYS B 1 100 ? 41.353 32.114 72.564 1.00 132.23 680 CYS B N 1
ATOM 2248 C CA . CYS B 1 100 ? 42.303 32.456 71.508 1.00 120.24 680 CYS B CA 1
ATOM 2249 C C . CYS B 1 100 ? 41.663 33.087 70.261 1.00 120.21 680 CYS B C 1
ATOM 2250 O O . CYS B 1 100 ? 40.442 33.050 70.073 1.00 114.01 680 CYS B O 1
ATOM 2253 N N . CYS B 1 101 ? 42.526 33.619 69.397 1.00 118.39 681 CYS B N 1
ATOM 2254 C CA . CYS B 1 101 ? 42.137 34.264 68.149 1.00 108.91 681 CYS B CA 1
ATOM 2255 C C . CYS B 1 101 ? 41.728 33.198 67.149 1.00 109.72 681 CYS B C 1
ATOM 2256 O O . CYS B 1 101 ? 42.270 32.097 67.174 1.00 122.93 681 CYS B O 1
ATOM 2259 N N . PRO B 1 102 ? 40.761 33.515 66.271 1.00 91.38 682 PRO B N 1
ATOM 2260 C CA . PRO B 1 102 ? 40.300 32.544 65.272 1.00 91.69 682 PRO B CA 1
ATOM 2261 C C . PRO B 1 102 ? 41.166 32.531 64.018 1.00 93.24 682 PRO B C 1
ATOM 2262 O O . PRO B 1 102 ? 41.154 31.568 63.253 1.00 90.82 682 PRO B O 1
ATOM 2266 N N . VAL B 1 103 ? 41.885 33.616 63.783 1.00 96.33 683 VAL B N 1
ATOM 2267 C CA . VAL B 1 103 ? 42.737 33.666 62.611 1.00 95.98 683 VAL B CA 1
ATOM 2268 C C . VAL B 1 103 ? 44.168 33.216 62.912 1.00 102.01 683 VAL B C 1
ATOM 2269 O O . VAL B 1 103 ? 44.667 32.301 62.254 1.00 106.23 683 VAL B O 1
ATOM 2273 N N . CYS B 1 104 ? 44.821 33.846 63.895 1.00 100.31 684 CYS B N 1
ATOM 2274 C CA . CYS B 1 104 ? 46.219 33.528 64.210 1.00 98.40 684 CYS B CA 1
ATOM 2275 C C . CYS B 1 104 ? 46.346 32.509 65.345 1.00 103.12 684 CYS B C 1
ATOM 2276 O O . CYS B 1 104 ? 47.454 32.180 65.758 1.00 100.29 684 CYS B O 1
ATOM 2279 N N . GLN B 1 105 ? 45.211 32.041 65.863 1.00 106.43 685 GLN B N 1
ATOM 2280 C CA . GLN B 1 105 ? 45.166 30.986 66.888 1.00 106.43 685 GLN B CA 1
ATOM 2281 C C . GLN B 1 105 ? 45.918 31.335 68.175 1.00 111.98 685 GLN B C 1
ATOM 2282 O O . GLN B 1 105 ? 46.146 30.465 69.019 1.00 116.85 685 GLN B O 1
ATOM 2288 N N . ARG B 1 106 ? 46.290 32.603 68.331 1.00 107.59 686 ARG B N 1
ATOM 2289 C CA . ARG B 1 106 ? 47.000 33.076 69.516 1.00 104.76 686 ARG B CA 1
ATOM 2290 C C . ARG B 1 106 ? 46.109 33.239 70.725 1.00 107.95 686 ARG B C 1
ATOM 2291 O O . ARG B 1 106 ? 45.091 33.919 70.636 1.00 101.55 686 ARG B O 1
ATOM 2299 N N . VAL B 1 107 ? 46.495 32.632 71.847 1.00 114.63 687 VAL B N 1
ATOM 2300 C CA . VAL B 1 107 ? 45.795 32.832 73.116 1.00 116.37 687 VAL B CA 1
ATOM 2301 C C . VAL B 1 107 ? 45.647 34.329 73.419 1.00 115.98 687 VAL B C 1
ATOM 2302 O O . VAL B 1 107 ? 46.537 35.131 73.100 1.00 123.84 687 VAL B O 1
ATOM 2306 N N . PHE B 1 108 ? 44.516 34.711 74.006 1.00 105.66 688 PHE B N 1
ATOM 2307 C CA . PHE B 1 108 ? 44.355 36.083 74.453 1.00 101.47 688 PHE B CA 1
ATOM 2308 C C . PHE B 1 108 ? 44.965 36.105 75.841 1.00 108.09 688 PHE B C 1
ATOM 2309 O O . PHE B 1 108 ? 44.483 35.425 76.756 1.00 106.64 688 PHE B O 1
ATOM 2317 N N . GLN B 1 109 ? 46.038 36.873 75.987 1.00 109.04 689 GLN B N 1
ATOM 2318 C CA . GLN B 1 109 ? 46.840 36.807 77.194 1.00 118.39 689 GLN B CA 1
ATOM 2319 C C . GLN B 1 109 ? 46.107 37.460 78.368 1.00 125.54 689 GLN B C 1
ATOM 2320 O O . GLN B 1 109 ? 46.173 36.961 79.497 1.00 131.34 689 GLN B O 1
ATOM 2326 N N . THR B 1 110 ? 45.407 38.564 78.109 1.00 122.53 690 THR B N 1
ATOM 2327 C CA . THR B 1 110 ? 44.571 39.173 79.141 1.00 122.36 690 THR B CA 1
ATOM 2328 C C . THR B 1 110 ? 43.116 39.038 78.681 1.00 116.07 690 THR B C 1
ATOM 2329 O O . THR B 1 110 ? 42.846 38.983 77.484 1.00 118.83 690 THR B O 1
ATOM 2333 N N . GLU B 1 111 ? 42.193 38.932 79.634 1.00 109.93 691 GLU B N 1
ATOM 2334 C CA . GLU B 1 111 ? 40.762 38.847 79.342 1.00 98.11 691 GLU B CA 1
ATOM 2335 C C . GLU B 1 111 ? 40.257 40.126 78.688 1.00 100.81 691 GLU B C 1
ATOM 2336 O O . GLU B 1 111 ? 39.276 40.111 77.939 1.00 98.27 691 GLU B O 1
ATOM 2342 N N . ALA B 1 112 ? 40.936 41.231 78.987 1.00 104.13 692 ALA B N 1
ATOM 2343 C CA . ALA B 1 112 ? 40.613 42.523 78.402 1.00 100.27 692 ALA B CA 1
ATOM 2344 C C . ALA B 1 112 ? 40.659 42.439 76.870 1.00 105.55 692 ALA B C 1
ATOM 2345 O O . ALA B 1 112 ? 39.711 42.849 76.173 1.00 106.16 692 ALA B O 1
ATOM 2347 N N . GLU B 1 113 ? 41.762 41.883 76.367 1.00 106.30 693 GLU B N 1
ATOM 2348 C CA . GLU B 1 113 ? 41.958 41.658 74.938 1.00 109.97 693 GLU B CA 1
ATOM 2349 C C . GLU B 1 113 ? 40.796 40.901 74.340 1.00 106.39 693 GLU B C 1
ATOM 2350 O O . GLU B 1 113 ? 40.166 41.372 73.385 1.00 104.30 693 GLU B O 1
ATOM 2356 N N . LEU B 1 114 ? 40.523 39.732 74.915 1.00 100.55 694 LEU B N 1
ATOM 2357 C CA . LEU B 1 114 ? 39.459 38.878 74.424 1.00 95.23 694 LEU B CA 1
ATOM 2358 C C . LEU B 1 114 ? 38.176 39.684 74.234 1.00 97.83 694 LEU B C 1
ATOM 2359 O O . LEU B 1 114 ? 37.552 39.624 73.171 1.00 95.14 694 LEU B O 1
ATOM 2364 N N . GLN B 1 115 ? 37.834 40.514 75.212 1.00 101.89 695 GLN B N 1
ATOM 2365 C CA . GLN B 1 115 ? 36.600 41.266 75.083 1.00 107.84 695 GLN B CA 1
ATOM 2366 C C . GLN B 1 115 ? 36.675 42.302 73.970 1.00 107.22 695 GLN B C 1
ATOM 2367 O O . GLN B 1 115 ? 35.742 42.414 73.166 1.00 100.12 695 GLN B O 1
ATOM 2373 N N . GLU B 1 116 ? 37.777 43.044 73.898 1.00 107.74 696 GLU B N 1
ATOM 2374 C CA . GLU B 1 116 ? 37.886 44.057 72.852 1.00 109.23 696 GLU B CA 1
ATOM 2375 C C . GLU B 1 116 ? 37.805 43.466 71.437 1.00 102.09 696 GLU B C 1
ATOM 2376 O O . GLU B 1 116 ? 37.214 44.076 70.547 1.00 90.73 696 GLU B O 1
ATOM 2382 N N . VAL B 1 117 ? 38.395 42.293 71.230 1.00 100.98 697 VAL B N 1
ATOM 2383 C CA . VAL B 1 117 ? 38.329 41.649 69.925 1.00 95.53 697 VAL B CA 1
ATOM 2384 C C . VAL B 1 117 ? 36.905 41.210 69.628 1.00 89.33 697 VAL B C 1
ATOM 2385 O O . VAL B 1 117 ? 36.395 41.432 68.522 1.00 83.39 697 VAL B O 1
ATOM 2389 N N . ILE B 1 118 ? 36.258 40.603 70.615 1.00 85.76 698 ILE B N 1
ATOM 2390 C CA . ILE B 1 118 ? 34.845 40.306 70.477 1.00 82.62 698 ILE B CA 1
ATOM 2391 C C . ILE B 1 118 ? 34.150 41.615 70.143 1.00 81.81 698 ILE B C 1
ATOM 2392 O O . ILE B 1 118 ? 33.435 41.714 69.163 1.00 89.07 698 ILE B O 1
ATOM 2397 N N . SER B 1 119 ? 34.462 42.646 70.911 1.00 91.69 699 SER B N 1
ATOM 2398 C CA . SER B 1 119 ? 33.829 43.950 70.770 1.00 95.58 699 SER B CA 1
ATOM 2399 C C . SER B 1 119 ? 33.970 44.559 69.359 1.00 101.65 699 SER B C 1
ATOM 2400 O O . SER B 1 119 ? 33.045 45.195 68.837 1.00 102.51 699 SER B O 1
ATOM 2403 N N . ASP B 1 120 ? 35.116 44.329 68.735 1.00 99.44 700 ASP B N 1
ATOM 2404 C CA . ASP B 1 120 ? 35.428 44.906 67.433 1.00 102.97 700 ASP B CA 1
ATOM 2405 C C . ASP B 1 120 ? 34.585 44.243 66.343 1.00 101.81 700 ASP B C 1
ATOM 2406 O O . ASP B 1 120 ? 33.978 44.903 65.487 1.00 99.77 700 ASP B O 1
ATOM 2411 N N . LEU B 1 121 ? 34.519 42.922 66.416 1.00 98.04 701 LEU B N 1
ATOM 2412 C CA . LEU B 1 121 ? 33.745 42.147 65.473 1.00 90.19 701 LEU B CA 1
ATOM 2413 C C . LEU B 1 121 ? 32.269 42.430 65.667 1.00 89.83 701 LEU B C 1
ATOM 2414 O O . LEU B 1 121 ? 31.538 42.564 64.683 1.00 100.21 701 LEU B O 1
ATOM 2419 N N . GLN B 1 122 ? 31.833 42.553 66.921 1.00 83.13 702 GLN B N 1
ATOM 2420 C CA . GLN B 1 122 ? 30.416 42.804 67.186 1.00 93.50 702 GLN B CA 1
ATOM 2421 C C . GLN B 1 122 ? 29.926 44.047 66.417 1.00 103.06 702 GLN B C 1
ATOM 2422 O O . GLN B 1 122 ? 28.835 44.057 65.836 1.00 106.28 702 GLN B O 1
ATOM 2428 N N . SER B 1 123 ? 30.771 45.072 66.383 1.00 103.64 703 SER B N 1
ATOM 2429 C CA . SER B 1 123 ? 30.447 46.336 65.734 1.00 103.03 703 SER B CA 1
ATOM 2430 C C . SER B 1 123 ? 30.596 46.295 64.219 1.00 100.16 703 SER B C 1
ATOM 2431 O O . SER B 1 123 ? 29.877 46.987 63.512 1.00 104.31 703 SER B O 1
ATOM 2434 N N . LYS B 1 124 ? 31.537 45.500 63.718 1.00 100.46 704 LYS B N 1
ATOM 2435 C CA . LYS B 1 124 ? 31.730 45.388 62.274 1.00 100.62 704 LYS B CA 1
ATOM 2436 C C . LYS B 1 124 ? 30.494 44.799 61.611 1.00 96.56 704 LYS B C 1
ATOM 2437 O O . LYS B 1 124 ? 30.129 45.187 60.501 1.00 99.08 704 LYS B O 1
ATOM 2443 N N . LEU B 1 125 ? 29.821 43.896 62.307 1.00 93.75 705 LEU B N 1
ATOM 2444 C CA . LEU B 1 125 ? 28.588 43.341 61.775 1.00 95.16 705 LEU B CA 1
ATOM 2445 C C . LEU B 1 125 ? 27.364 44.142 62.152 1.00 97.76 705 LEU B C 1
ATOM 2446 O O . LEU B 1 125 ? 26.252 43.655 61.980 1.00 98.63 705 LEU B O 1
ATOM 2451 N N . ARG B 1 126 ? 27.538 45.363 62.649 1.00 97.71 706 ARG B N 1
ATOM 2452 C CA . ARG B 1 126 ? 26.423 46.010 63.334 1.00 100.08 706 ARG B CA 1
ATOM 2453 C C . ARG B 1 126 ? 25.219 46.330 62.404 1.00 108.59 706 ARG B C 1
ATOM 2454 O O . ARG B 1 126 ? 24.069 46.179 62.823 1.00 119.02 706 ARG B O 1
ATOM 2462 N N . LEU B 1 127 ? 25.438 46.726 61.154 1.00 88.61 707 LEU B N 1
ATOM 2463 C CA . LEU B 1 127 ? 24.288 46.911 60.258 1.00 94.02 707 LEU B CA 1
ATOM 2464 C C . LEU B 1 127 ? 24.166 45.817 59.193 1.00 91.06 707 LEU B C 1
ATOM 2465 O O . LEU B 1 127 ? 23.268 45.884 58.349 1.00 87.57 707 LEU B O 1
ATOM 2470 N N . ALA B 1 128 ? 25.069 44.834 59.220 1.00 77.22 708 ALA B N 1
ATOM 2471 C CA . ALA B 1 128 ? 25.187 43.877 58.123 1.00 79.23 708 ALA B CA 1
ATOM 2472 C C . ALA B 1 128 ? 23.879 43.142 57.774 1.00 91.30 708 ALA B C 1
ATOM 2473 O O . ALA B 1 128 ? 23.498 43.140 56.602 1.00 90.97 708 ALA B O 1
ATOM 2475 N N . PRO B 1 129 ? 23.196 42.511 58.759 1.00 98.53 709 PRO B N 1
ATOM 2476 C CA . PRO B 1 129 ? 21.970 41.809 58.353 1.00 93.18 709 PRO B CA 1
ATOM 2477 C C . PRO B 1 129 ? 20.939 42.762 57.742 1.00 94.49 709 PRO B C 1
ATOM 2478 O O . PRO B 1 129 ? 20.261 42.391 56.783 1.00 92.29 709 PRO B O 1
ATOM 2482 N N . ASP B 1 130 ? 20.860 43.982 58.272 1.00 99.17 710 ASP B N 1
ATOM 2483 C CA . ASP B 1 130 ? 19.885 44.978 57.814 1.00 106.39 710 ASP B CA 1
ATOM 2484 C C . ASP B 1 130 ? 20.120 45.401 56.373 1.00 99.52 710 ASP B C 1
ATOM 2485 O O . ASP B 1 130 ? 19.176 45.556 55.587 1.00 97.85 710 ASP B O 1
ATOM 2490 N N . LYS B 1 131 ? 21.391 45.596 56.045 1.00 91.01 711 LYS B N 1
ATOM 2491 C CA . LYS B 1 131 ? 21.788 46.013 54.716 1.00 80.50 711 LYS B CA 1
ATOM 2492 C C . LYS B 1 131 ? 21.564 44.865 53.753 1.00 79.08 711 LYS B C 1
ATOM 2493 O O . LYS B 1 131 ? 21.149 45.073 52.610 1.00 86.52 711 LYS B O 1
ATOM 2499 N N . LEU B 1 132 ? 21.817 43.646 54.220 1.00 72.61 712 LEU B N 1
ATOM 2500 C CA . LEU B 1 132 ? 21.612 42.477 53.374 1.00 71.53 712 LEU B CA 1
ATOM 2501 C C . LEU B 1 132 ? 20.132 42.386 52.952 1.00 73.08 712 LEU B C 1
ATOM 2502 O O . LEU B 1 132 ? 19.843 42.033 51.813 1.00 76.15 712 LEU B O 1
ATOM 2507 N N . LYS B 1 133 ? 19.196 42.716 53.840 1.00 73.02 713 LYS B N 1
ATOM 2508 C CA . LYS B 1 133 ? 17.788 42.722 53.422 1.00 78.99 713 LYS B CA 1
ATOM 2509 C C . LYS B 1 133 ? 17.494 43.775 52.367 1.00 76.51 713 LYS B C 1
ATOM 2510 O O . LYS B 1 133 ? 16.862 43.471 51.363 1.00 78.04 713 LYS B O 1
ATOM 2516 N N . SER B 1 134 ? 17.964 45.000 52.592 1.00 75.48 714 SER B N 1
ATOM 2517 C CA . SER B 1 134 ? 17.734 46.097 51.652 1.00 73.99 714 SER B CA 1
ATOM 2518 C C . SER B 1 134 ? 18.263 45.769 50.263 1.00 82.76 714 SER B C 1
ATOM 2519 O O . SER B 1 134 ? 17.602 46.027 49.257 1.00 91.19 714 SER B O 1
ATOM 2522 N N . THR B 1 135 ? 19.463 45.208 50.221 1.00 75.89 715 THR B N 1
ATOM 2523 C CA . THR B 1 135 ? 20.099 44.822 48.976 1.00 68.99 715 THR B CA 1
ATOM 2524 C C . THR B 1 135 ? 19.289 43.747 48.300 1.00 69.77 715 THR B C 1
ATOM 2525 O O . THR B 1 135 ? 19.146 43.755 47.086 1.00 75.82 715 THR B O 1
ATOM 2529 N N . GLU B 1 136 ? 18.769 42.810 49.083 1.00 65.61 716 GLU B N 1
ATOM 2530 C CA . GLU B 1 136 ? 17.919 41.762 48.539 1.00 69.13 716 GLU B CA 1
ATOM 2531 C C . GLU B 1 136 ? 16.583 42.269 47.995 1.00 75.57 716 GLU B C 1
ATOM 2532 O O . GLU B 1 136 ? 16.068 41.718 47.024 1.00 80.98 716 GLU B O 1
ATOM 2538 N N . SER B 1 137 ? 16.014 43.297 48.615 1.00 79.70 717 SER B N 1
ATOM 2539 C CA . SER B 1 137 ? 14.816 43.921 48.069 1.00 77.65 717 SER B CA 1
ATOM 2540 C C . SER B 1 137 ? 15.109 44.612 46.747 1.00 76.41 717 SER B C 1
ATOM 2541 O O . SER B 1 137 ? 14.383 44.437 45.779 1.00 89.20 717 SER B O 1
ATOM 2544 N N . GLU B 1 138 ? 16.170 45.404 46.701 1.00 70.72 718 GLU B N 1
ATOM 2545 C CA . GLU B 1 138 ? 16.548 46.063 45.447 1.00 72.34 718 GLU B CA 1
ATOM 2546 C C . GLU B 1 138 ? 16.899 45.041 44.384 1.00 73.06 718 GLU B C 1
ATOM 2547 O O . GLU B 1 138 ? 16.593 45.239 43.214 1.00 83.87 718 GLU B O 1
ATOM 2553 N N . LEU B 1 139 ? 17.519 43.934 44.787 1.00 65.55 719 LEU B N 1
ATOM 2554 C CA . LEU B 1 139 ? 17.951 42.968 43.803 1.00 71.78 719 LEU B CA 1
ATOM 2555 C C . LEU B 1 139 ? 16.701 42.310 43.249 1.00 69.57 719 LEU B C 1
ATOM 2556 O O . LEU B 1 139 ? 16.571 42.182 42.040 1.00 74.24 719 LEU B O 1
ATOM 2561 N N . LYS B 1 140 ? 15.764 41.956 44.126 1.00 64.10 720 LYS B N 1
ATOM 2562 C CA . LYS B 1 140 ? 14.499 41.351 43.705 1.00 73.70 720 LYS B CA 1
ATOM 2563 C C . LYS B 1 140 ? 13.740 42.299 42.783 1.00 79.73 720 LYS B C 1
ATOM 2564 O O . LYS B 1 140 ? 13.163 41.870 41.789 1.00 78.75 720 LYS B O 1
ATOM 2570 N N . LYS B 1 141 ? 13.770 43.589 43.096 1.00 77.09 721 LYS B N 1
ATOM 2571 C CA . LYS B 1 141 ? 13.024 44.544 42.301 1.00 81.86 721 LYS B CA 1
ATOM 2572 C C . LYS B 1 141 ? 13.616 44.610 40.897 1.00 81.92 721 LYS B C 1
ATOM 2573 O O . LYS B 1 141 ? 12.883 44.583 39.896 1.00 83.79 721 LYS B O 1
ATOM 2579 N N . LYS B 1 142 ? 14.943 44.655 40.821 1.00 71.22 722 LYS B N 1
ATOM 2580 C CA . LYS B 1 142 ? 15.618 44.728 39.526 1.00 70.44 722 LYS B CA 1
ATOM 2581 C C . LYS B 1 142 ? 15.346 43.515 38.624 1.00 65.28 722 LYS B C 1
ATOM 2582 O O . LYS B 1 142 ? 15.194 43.644 37.399 1.00 63.24 722 LYS B O 1
ATOM 2588 N N . GLU B 1 143 ? 15.286 42.338 39.226 1.00 53.58 723 GLU B N 1
ATOM 2589 C CA . GLU B 1 143 ? 15.230 41.128 38.454 1.00 73.52 723 GLU B CA 1
ATOM 2590 C C . GLU B 1 143 ? 13.824 41.042 37.889 1.00 74.55 723 GLU B C 1
ATOM 2591 O O . GLU B 1 143 ? 13.627 40.673 36.736 1.00 69.22 723 GLU B O 1
ATOM 2597 N N . LYS B 1 144 ? 12.858 41.410 38.723 1.00 76.93 724 LYS B N 1
ATOM 2598 C CA . LYS B 1 144 ? 11.468 41.463 38.332 1.00 80.08 724 LYS B CA 1
ATOM 2599 C C . LYS B 1 144 ? 11.320 42.394 37.134 1.00 77.38 724 LYS B C 1
ATOM 2600 O O . LYS B 1 144 ? 10.646 42.066 36.157 1.00 76.15 724 LYS B O 1
ATOM 2606 N N . ARG B 1 145 ? 11.993 43.536 37.200 1.00 68.88 725 ARG B N 1
ATOM 2607 C CA . ARG B 1 145 ? 11.982 44.495 36.100 1.00 65.37 725 ARG B CA 1
ATOM 2608 C C . ARG B 1 145 ? 12.639 43.866 34.875 1.00 65.57 725 ARG B C 1
ATOM 2609 O O . ARG B 1 145 ? 12.243 44.121 33.750 1.00 67.70 725 ARG B O 1
ATOM 2617 N N . ARG B 1 146 ? 13.648 43.038 35.101 1.00 65.55 726 ARG B N 1
ATOM 2618 C CA . ARG B 1 146 ? 14.355 42.406 34.003 1.00 61.69 726 ARG B CA 1
ATOM 2619 C C . ARG B 1 146 ? 13.446 41.364 33.357 1.00 70.37 726 ARG B C 1
ATOM 2620 O O . ARG B 1 146 ? 13.425 41.192 32.140 1.00 69.55 726 ARG B O 1
ATOM 2628 N N . ASP B 1 147 ? 12.696 40.664 34.196 1.00 65.97 727 ASP B N 1
ATOM 2629 C CA . ASP B 1 147 ? 11.794 39.641 33.726 1.00 73.60 727 ASP B CA 1
ATOM 2630 C C . ASP B 1 147 ? 10.714 40.210 32.813 1.00 71.93 727 ASP B C 1
ATOM 2631 O O . ASP B 1 147 ? 10.493 39.709 31.721 1.00 66.17 727 ASP B O 1
ATOM 2636 N N . GLU B 1 148 ? 10.135 41.331 33.216 1.00 72.59 728 GLU B N 1
ATOM 2637 C CA . GLU B 1 148 ? 9.077 41.962 32.438 1.00 76.23 728 GLU B CA 1
ATOM 2638 C C . GLU B 1 148 ? 9.628 42.436 31.100 1.00 78.13 728 GLU B C 1
ATOM 2639 O O . GLU B 1 148 ? 9.004 42.250 30.060 1.00 78.24 728 GLU B O 1
ATOM 2653 N N . LEU B 1 150 ? 11.940 41.164 29.333 1.00 60.54 730 LEU B N 1
ATOM 2654 C CA . LEU B 1 150 ? 12.222 40.089 28.411 1.00 71.24 730 LEU B CA 1
ATOM 2655 C C . LEU B 1 150 ? 10.898 39.584 27.837 1.00 70.48 730 LEU B C 1
ATOM 2656 O O . LEU B 1 150 ? 10.880 39.029 26.741 1.00 55.81 730 LEU B O 1
ATOM 2661 N N . GLY B 1 151 ? 9.824 39.758 28.607 1.00 61.51 731 GLY B N 1
ATOM 2662 C CA . GLY B 1 151 ? 8.481 39.433 28.164 1.00 78.44 731 GLY B CA 1
ATOM 2663 C C . GLY B 1 151 ? 7.844 40.474 27.235 1.00 85.07 731 GLY B C 1
ATOM 2664 O O . GLY B 1 151 ? 6.849 40.185 26.575 1.00 80.91 731 GLY B O 1
ATOM 2665 N N . LEU B 1 152 ? 8.390 41.687 27.171 1.00 87.97 732 LEU B N 1
ATOM 2666 C CA . LEU B 1 152 ? 7.799 42.696 26.296 1.00 85.37 732 LEU B CA 1
ATOM 2667 C C . LEU B 1 152 ? 8.569 42.774 24.997 1.00 84.26 732 LEU B C 1
ATOM 2668 O O . LEU B 1 152 ? 8.106 43.331 24.008 1.00 87.68 732 LEU B O 1
ATOM 2673 N N . VAL B 1 153 ? 9.731 42.150 24.987 1.00 84.38 733 VAL B N 1
ATOM 2674 C CA . VAL B 1 153 ? 10.504 42.061 23.761 1.00 90.70 733 VAL B CA 1
ATOM 2675 C C . VAL B 1 153 ? 9.671 41.455 22.622 1.00 86.52 733 VAL B C 1
ATOM 2676 O O . VAL B 1 153 ? 9.626 42.023 21.538 1.00 81.38 733 VAL B O 1
ATOM 2680 N N . PRO B 1 154 ? 8.996 40.312 22.874 1.00 93.46 734 PRO B N 1
ATOM 2681 C CA . PRO B 1 154 ? 8.329 39.640 21.755 1.00 101.93 734 PRO B CA 1
ATOM 2682 C C . PRO B 1 154 ? 6.964 40.178 21.304 1.00 94.51 734 PRO B C 1
ATOM 2683 O O . PRO B 1 154 ? 6.361 39.519 20.464 1.00 89.71 734 PRO B O 1
ATOM 2695 N N . ARG B 1 156 ? 6.754 43.699 20.689 1.00 102.15 736 ARG B N 1
ATOM 2696 C CA . ARG B 1 156 ? 7.179 44.843 19.894 1.00 105.32 736 ARG B CA 1
ATOM 2697 C C . ARG B 1 156 ? 6.394 44.931 18.589 1.00 106.87 736 ARG B C 1
ATOM 2698 O O . ARG B 1 156 ? 5.934 45.997 18.188 1.00 106.22 736 ARG B O 1
ATOM 2706 N N . GLN B 1 157 ? 6.175 43.778 17.976 1.00 99.11 737 GLN B N 1
ATOM 2707 C CA . GLN B 1 157 ? 5.494 43.724 16.713 1.00 98.73 737 GLN B CA 1
ATOM 2708 C C . GLN B 1 157 ? 4.012 44.033 16.876 1.00 96.56 737 GLN B C 1
ATOM 2709 O O . GLN B 1 157 ? 3.468 44.894 16.179 1.00 84.13 737 GLN B O 1
ATOM 2715 N N . SER B 1 158 ? 3.394 43.347 17.831 1.00 97.93 738 SER B N 1
ATOM 2716 C CA . SER B 1 158 ? 1.981 43.490 18.124 1.00 97.59 738 SER B CA 1
ATOM 2717 C C . SER B 1 158 ? 1.583 44.919 18.458 1.00 94.21 738 SER B C 1
ATOM 2718 O O . SER B 1 158 ? 0.579 45.424 17.935 1.00 97.01 738 SER B O 1
ATOM 2721 N N . ILE B 1 159 ? 2.376 45.571 19.305 1.00 77.11 739 ILE B N 1
ATOM 2722 C CA . ILE B 1 159 ? 2.096 46.948 19.708 1.00 84.87 739 ILE B CA 1
ATOM 2723 C C . ILE B 1 159 ? 2.142 47.835 18.466 1.00 89.87 739 ILE B C 1
ATOM 2724 O O . ILE B 1 159 ? 1.361 48.784 18.325 1.00 93.97 739 ILE B O 1
ATOM 2729 N N . ILE B 1 160 ? 3.050 47.502 17.551 1.00 89.32 740 ILE B N 1
ATOM 2730 C CA . ILE B 1 160 ? 3.221 48.264 16.316 1.00 92.74 740 ILE B CA 1
ATOM 2731 C C . ILE B 1 160 ? 2.114 47.963 15.302 1.00 98.83 740 ILE B C 1
ATOM 2732 O O . ILE B 1 160 ? 1.660 48.854 14.567 1.00 101.77 740 ILE B O 1
ATOM 2737 N N . ASP B 1 161 ? 1.662 46.712 15.296 1.00 93.57 741 ASP B N 1
ATOM 2738 C CA . ASP B 1 161 ? 0.571 46.284 14.433 1.00 95.33 741 ASP B CA 1
ATOM 2739 C C . ASP B 1 161 ? -0.720 46.988 14.780 1.00 90.52 741 ASP B C 1
ATOM 2740 O O . ASP B 1 161 ? -1.477 47.323 13.888 1.00 92.98 741 ASP B O 1
ATOM 2745 N N . LEU B 1 162 ? -0.965 47.218 16.068 1.00 94.25 742 LEU B N 1
ATOM 2746 C CA . LEU B 1 162 ? -2.150 47.967 16.496 1.00 97.83 742 LEU B CA 1
ATOM 2747 C C . LEU B 1 162 ? -2.084 49.403 15.991 1.00 103.87 742 LEU B C 1
ATOM 2748 O O . LEU B 1 162 ? -3.043 49.910 15.396 1.00 112.29 742 LEU B O 1
ATOM 2753 N N . LYS B 1 163 ? -0.939 50.043 16.224 1.00 95.12 743 LYS B N 1
ATOM 2754 C CA . LYS B 1 163 ? -0.782 51.477 15.999 1.00 96.31 743 LYS B CA 1
ATOM 2755 C C . LYS B 1 163 ? -0.773 51.865 14.526 1.00 102.29 743 LYS B C 1
ATOM 2756 O O . LYS B 1 163 ? -1.279 52.928 14.155 1.00 103.75 743 LYS B O 1
ATOM 2762 N N . GLU B 1 164 ? -0.248 50.987 13.680 1.00 107.12 744 GLU B N 1
ATOM 2763 C CA . GLU B 1 164 ? -0.012 51.363 12.292 1.00 112.52 744 GLU B CA 1
ATOM 2764 C C . GLU B 1 164 ? -0.947 50.679 11.300 1.00 105.89 744 GLU B C 1
ATOM 2765 O O . GLU B 1 164 ? -1.082 51.132 10.167 1.00 100.53 744 GLU B O 1
ATOM 2771 N N . LYS B 1 165 ? -1.584 49.593 11.721 1.00 101.40 745 LYS B N 1
ATOM 2772 C CA . LYS B 1 165 ? -2.471 48.850 10.836 1.00 96.78 745 LYS B CA 1
ATOM 2773 C C . LYS B 1 165 ? -3.893 48.844 11.377 1.00 91.00 745 LYS B C 1
ATOM 2774 O O . LYS B 1 165 ? -4.768 49.542 10.867 1.00 91.32 745 LYS B O 1
ATOM 2780 N N . GLU B 1 166 ? -4.087 48.089 12.454 1.00 89.10 746 GLU B N 1
ATOM 2781 C CA . GLU B 1 166 ? -5.408 47.706 12.920 1.00 96.19 746 GLU B CA 1
ATOM 2782 C C . GLU B 1 166 ? -6.294 48.876 13.312 1.00 95.80 746 GLU B C 1
ATOM 2783 O O . GLU B 1 166 ? -7.446 48.957 12.882 1.00 102.43 746 GLU B O 1
ATOM 2789 N N . ILE B 1 167 ? -5.763 49.776 14.130 1.00 90.83 747 ILE B N 1
ATOM 2790 C CA . ILE B 1 167 ? -6.550 50.900 14.618 1.00 87.26 747 ILE B CA 1
ATOM 2791 C C . ILE B 1 167 ? -6.831 51.917 13.492 1.00 90.15 747 ILE B C 1
ATOM 2792 O O . ILE B 1 167 ? -7.981 52.350 13.339 1.00 85.42 747 ILE B O 1
ATOM 2797 N N . PRO B 1 168 ? -5.807 52.281 12.684 1.00 90.41 748 PRO B N 1
ATOM 2798 C CA . PRO B 1 168 ? -6.183 53.144 11.558 1.00 85.06 748 PRO B CA 1
ATOM 2799 C C . PRO B 1 168 ? -7.132 52.470 10.568 1.00 91.55 748 PRO B C 1
ATOM 2800 O O . PRO B 1 168 ? -7.995 53.146 10.006 1.00 92.10 748 PRO B O 1
ATOM 2804 N N . GLU B 1 169 ? -7.010 51.159 10.398 1.00 94.07 749 GLU B N 1
ATOM 2805 C CA . GLU B 1 169 ? -7.926 50.402 9.547 1.00 90.93 749 GLU B CA 1
ATOM 2806 C C . GLU B 1 169 ? -9.357 50.516 10.049 1.00 96.46 749 GLU B C 1
ATOM 2807 O O . GLU B 1 169 ? -10.298 50.694 9.265 1.00 102.25 749 GLU B O 1
ATOM 2813 N N . LEU B 1 170 ? -9.520 50.411 11.366 1.00 101.38 750 LEU B N 1
ATOM 2814 C CA . LEU B 1 170 ? -10.841 50.514 11.990 1.00 99.82 750 LEU B CA 1
ATOM 2815 C C . LEU B 1 170 ? -11.460 51.904 11.832 1.00 94.93 750 LEU B C 1
ATOM 2816 O O . LEU B 1 170 ? -12.652 52.022 11.577 1.00 91.45 750 LEU B O 1
ATOM 2821 N N . ARG B 1 171 ? -10.657 52.950 12.008 1.00 92.99 751 ARG B N 1
ATOM 2822 C CA . ARG B 1 171 ? -11.144 54.316 11.841 1.00 94.00 751 ARG B CA 1
ATOM 2823 C C . ARG B 1 171 ? -11.658 54.504 10.416 1.00 91.30 751 ARG B C 1
ATOM 2824 O O . ARG B 1 171 ? -12.595 55.263 10.157 1.00 86.69 751 ARG B O 1
ATOM 2832 N N . ASN B 1 172 ? -11.017 53.796 9.497 1.00 84.88 752 ASN B N 1
ATOM 2833 C CA . ASN B 1 172 ? -11.366 53.870 8.103 1.00 87.68 752 ASN B CA 1
ATOM 2834 C C . ASN B 1 172 ? -12.706 53.177 7.876 1.00 88.28 752 ASN B C 1
ATOM 2835 O O . ASN B 1 172 ? -13.553 53.680 7.141 1.00 92.78 752 ASN B O 1
ATOM 2840 N N . LYS B 1 173 ? -12.917 52.059 8.565 1.00 83.74 753 LYS B N 1
ATOM 2841 C CA . LYS B 1 173 ? -14.195 51.366 8.518 1.00 94.06 753 LYS B CA 1
ATOM 2842 C C . LYS B 1 173 ? -15.286 52.251 9.109 1.00 93.88 753 LYS B C 1
ATOM 2843 O O . LYS B 1 173 ? -16.390 52.337 8.566 1.00 83.79 753 LYS B O 1
ATOM 2849 N N . LEU B 1 174 ? -14.954 52.937 10.201 1.00 90.34 754 LEU B N 1
ATOM 2850 C CA . LEU B 1 174 ? -15.900 53.838 10.859 1.00 94.48 754 LEU B CA 1
ATOM 2851 C C . LEU B 1 174 ? -16.258 55.031 9.967 1.00 100.57 754 LEU B C 1
ATOM 2852 O O . LEU B 1 174 ? -17.371 55.550 10.008 1.00 93.37 754 LEU B O 1
ATOM 2857 N N . GLN B 1 175 ? -15.290 55.460 9.172 1.00 102.67 755 GLN B N 1
ATOM 2858 C CA . GLN B 1 175 ? -15.480 56.549 8.234 1.00 106.31 755 GLN B CA 1
ATOM 2859 C C . GLN B 1 175 ? -16.452 56.132 7.123 1.00 104.52 755 GLN B C 1
ATOM 2860 O O . GLN B 1 175 ? -17.376 56.864 6.786 1.00 105.98 755 GLN B O 1
ATOM 2866 N N . ASN B 1 176 ? -16.236 54.941 6.574 1.00 102.43 756 ASN B N 1
ATOM 2867 C CA . ASN B 1 176 ? -17.022 54.433 5.464 1.00 96.29 756 ASN B CA 1
ATOM 2868 C C . ASN B 1 176 ? -18.461 54.186 5.876 1.00 96.64 756 ASN B C 1
ATOM 2869 O O . ASN B 1 176 ? -19.400 54.465 5.125 1.00 92.85 756 ASN B O 1
ATOM 2874 N N . VAL B 1 177 ? -18.623 53.671 7.087 1.00 98.38 757 VAL B N 1
ATOM 2875 C CA . VAL B 1 177 ? -19.943 53.449 7.657 1.00 97.80 757 VAL B CA 1
ATOM 2876 C C . VAL B 1 177 ? -20.609 54.773 7.981 1.00 98.49 757 VAL B C 1
ATOM 2877 O O . VAL B 1 177 ? -21.821 54.942 7.756 1.00 97.98 757 VAL B O 1
ATOM 2881 N N . ASN B 1 178 ? -19.820 55.728 8.470 1.00 89.02 758 ASN B N 1
ATOM 2882 C CA . ASN B 1 178 ? -20.362 57.063 8.717 1.00 106.96 758 ASN B CA 1
ATOM 2883 C C . ASN B 1 178 ? -20.784 57.764 7.420 1.00 94.13 758 ASN B C 1
ATOM 2884 O O . ASN B 1 178 ? -21.720 58.544 7.429 1.00 95.84 758 ASN B O 1
ATOM 2889 N N . ARG B 1 179 ? -20.077 57.504 6.323 1.00 95.08 759 ARG B N 1
ATOM 2890 C CA . ARG B 1 179 ? -20.461 58.047 5.032 1.00 99.44 759 ARG B CA 1
ATOM 2891 C C . ARG B 1 179 ? -21.795 57.453 4.594 1.00 106.67 759 ARG B C 1
ATOM 2892 O O . ARG B 1 179 ? -22.676 58.174 4.128 1.00 103.22 759 ARG B O 1
ATOM 2900 N N . ASP B 1 180 ? -21.956 56.144 4.796 1.00 108.94 760 ASP B N 1
ATOM 2901 C CA . ASP B 1 180 ? -23.204 55.449 4.455 1.00 111.40 760 ASP B CA 1
ATOM 2902 C C . ASP B 1 180 ? -24.407 55.955 5.253 1.00 111.02 760 ASP B C 1
ATOM 2903 O O . ASP B 1 180 ? -25.484 56.102 4.708 1.00 114.04 760 ASP B O 1
ATOM 2908 N N . ILE B 1 181 ? -24.212 56.257 6.532 1.00 115.47 761 ILE B N 1
ATOM 2909 C CA . ILE B 1 181 ? -25.291 56.760 7.373 1.00 115.30 761 ILE B CA 1
ATOM 2910 C C . ILE B 1 181 ? -25.740 58.137 6.900 1.00 127.21 761 ILE B C 1
ATOM 2911 O O . ILE B 1 181 ? -26.935 58.366 6.682 1.00 140.70 761 ILE B O 1
ATOM 2916 N N . GLN B 1 182 ? -24.784 59.045 6.720 1.00 121.74 762 GLN B N 1
ATOM 2917 C CA . GLN B 1 182 ? -25.091 60.392 6.229 1.00 120.89 762 GLN B CA 1
ATOM 2918 C C . GLN B 1 182 ? -25.729 60.400 4.821 1.00 116.62 762 GLN B C 1
ATOM 2919 O O . GLN B 1 182 ? -26.467 61.326 4.481 1.00 116.68 762 GLN B O 1
ATOM 2925 N N . ARG B 1 183 ? -25.440 59.375 4.019 1.00 102.87 763 ARG B N 1
ATOM 2926 C CA . ARG B 1 183 ? -26.004 59.243 2.686 1.00 110.91 763 ARG B CA 1
ATOM 2927 C C . ARG B 1 183 ? -27.506 59.010 2.784 1.00 114.41 763 ARG B C 1
ATOM 2928 O O . ARG B 1 183 ? -28.259 59.355 1.875 1.00 111.31 763 ARG B O 1
ATOM 2936 N N . LEU B 1 184 ? -27.915 58.381 3.884 1.00 112.67 764 LEU B N 1
ATOM 2937 C CA . LEU B 1 184 ? -29.309 58.025 4.124 1.00 113.47 764 LEU B CA 1
ATOM 2938 C C . LEU B 1 184 ? -30.088 59.109 4.885 1.00 113.53 764 LEU B C 1
ATOM 2939 O O . LEU B 1 184 ? -31.315 59.171 4.780 1.00 108.32 764 LEU B O 1
ATOM 2944 N N . LYS B 1 185 ? -29.392 59.940 5.669 1.00 113.86 765 LYS B N 1
ATOM 2945 C CA . LYS B 1 185 ? -30.055 61.055 6.354 1.00 117.74 765 LYS B CA 1
ATOM 2946 C C . LYS B 1 185 ? -29.514 62.408 5.909 1.00 120.41 765 LYS B C 1
ATOM 2947 O O . LYS B 1 185 ? -30.271 63.245 5.408 1.00 124.89 765 LYS B O 1
#

GO terms:
  GO:0030870 Mre11 complex (C, IDA)
  GO:0006974 DNA damage response (P, IDA)
  GO:0005515 protein binding (F, IPI)
  GO:0000729 DNA double-strand break processing (P, IDA)
  GO:0035861 site of double-strand break (C, IDA)
  GO:0016887 ATP hydrolysis activity (F, IDA)
  GO:0043539 protein serine/threonine kinase activator activity (F, IDA)
  GO:0110025 DNA strand resection involved in replication fork processing (P, IDA)
  GO:0062176 R-loop processing (P, IDA)
  GO:0000724 double-strand break repair via homologous recombination (P, IDA)
  GO:0005634 nucleus (C, EXP)
  GO:0005694 chromosome (C, EXP)
  GO:0006302 double-strand break repair (P, TAS)
  GO:0007131 reciprocal meiotic recombination (P, TAS)
  GO:0005654 nucleoplasm (C, TAS)
  GO:0042802 identical protein binding (F, IPI)
  GO:0000781 chromosome, telomeric region (C, IDA)
  GO:0003677 DNA binding (F, IDA)
  GO:1904354 negative regulation of telomere capping (P, IDA)
  GO:0030870 Mre11 complex (C, TAS)

Radius of gyration: 36.85 Å; Cα contacts (8 Å, |Δi|>4): 251; chains: 2; bounding box: 112×41×88 Å

Nearest PDB structures (foldseek):
  5gox-assembly1_A  TM=1.004E+00  e=1.148E-20  Homo sapiens
  5gox-assembly1_B  TM=5.669E-01  e=1.660E-19  Homo sapiens
  3na7-assembly1_A  TM=3.220E-01  e=4.120E-01  Helicobacter pylori NCTC 11638
  8v8v-assembly2_D  TM=2.561E-01  e=2.932E+00  Homo sapiens
  4o9y-assembly2_G  TM=2.694E-01  e=5.057E+00  Photorhabdus luminescens

B-factor: mean 93.82, std 22.77, range [38.0, 190.16]